Protein AF-A0A1S3QJV1-F1 (afdb_monomer_lite)

Secondary structure (DSSP, 8-state):
---TT-S--GGG-EE-SS-EEEEEEGGGS--TTS---EEEEEEEEE-TT--PPP---SSPPPHHHHHH-TT--EEE---EE--TT--SS-TTT-EEEEEETS--GGGT----SS--SSS-TT-TT-----PPPPTT-EEEEEEEEEEEEE-TTSPEEEEEEEEEPPPPSPEEPPPPP-HHHHHHHHHHHHHHHHHHHHHHHHHHHHHHHHHHHHS----------------------------PPPPGGGHHHHHTT--

Radius of gyration: 41.66 Å; chains: 1; bounding box: 85×78×115 Å

Sequence (259 aa):
PPPTTIRVNERAVRITPSTILFKFNCSWFSDVNGAIRFFTVIVAESNDNEVLQTEQLHPLPSFQDYRTNSSVRAYQTGYFPSGCAQEQGMGAGQVFEVNLGAGLDRLGGPCDSEEDHDNDHNSDLYHFCDGPLKPKTAYRISVRAFTQLFDDDHREFLQPLYRDTFLSPPIRTQAEPLGGVIEGISAGMFLIGMLIAVISLLVYRQRVRKVAVQESPVVRMSMWKQGPTSGMYVGVRSNRRVSSPVKAAHFESHLTKLQ

Foldseek 3Di:
DFPQPDFFELVQWDFAQWKIKTKDALNRDDCPVHGWFKKKKKKFFDDLPDPDDDDPDPPFAAVVCVVPPVVRGMHIFAMATRCLPPPDPCNRPDMDIDIAQPQDVRRQGEPDPDDDPDDDPPPPDHNHTRHTHHGQTWMWMKMKTWNAAADPVRHGDPDTDIDIHGTYNTHTHHHDPPVVVVVVVVVVVVVVVVVVVVVVVVVVVVVVVVVVVVPPDDDPPPPPDDDDDDDDDDDDDDDDPPPDDDDPVCVVVVVVVVD

pLDDT: mean 75.69, std 19.28, range [32.72, 97.06]

Structure (mmCIF, N/CA/C/O backbone):
data_AF-A0A1S3QJV1-F1
#
_entry.id   AF-A0A1S3QJV1-F1
#
loop_
_atom_site.group_PDB
_atom_site.id
_atom_site.type_symbol
_atom_site.label_atom_id
_atom_site.label_alt_id
_atom_site.label_comp_id
_atom_site.label_asym_id
_atom_site.label_entity_id
_atom_site.label_seq_id
_atom_site.pdbx_PDB_ins_code
_atom_site.Cartn_x
_atom_site.Cartn_y
_atom_site.Cartn_z
_atom_site.occupancy
_atom_site.B_iso_or_equiv
_atom_site.auth_seq_id
_atom_site.auth_comp_id
_atom_site.auth_asym_id
_atom_site.auth_atom_id
_atom_site.pdbx_PDB_model_num
ATOM 1 N N . PRO A 1 1 ? 8.470 5.582 -18.540 1.00 58.28 1 PRO A N 1
ATOM 2 C CA . PRO A 1 1 ? 7.754 6.392 -17.513 1.00 58.28 1 PRO A CA 1
ATOM 3 C C . PRO A 1 1 ? 6.247 6.095 -17.547 1.00 58.28 1 PRO A C 1
ATOM 5 O O . PRO A 1 1 ? 5.728 5.884 -18.645 1.00 58.28 1 PRO A O 1
ATOM 8 N N . PRO A 1 2 ? 5.547 6.048 -16.399 1.00 61.69 2 PRO A N 1
ATOM 9 C CA . PRO A 1 2 ? 4.095 5.900 -16.396 1.00 61.69 2 PRO A CA 1
ATOM 10 C C . PRO A 1 2 ? 3.430 7.151 -17.009 1.00 61.69 2 PRO A C 1
ATOM 12 O O . PRO A 1 2 ? 3.932 8.263 -16.810 1.00 61.69 2 PRO A O 1
ATOM 15 N N . PRO A 1 3 ? 2.325 7.012 -17.763 1.00 67.19 3 PRO A N 1
ATOM 16 C CA . PRO A 1 3 ? 1.496 8.143 -18.166 1.00 67.19 3 PRO A CA 1
ATOM 17 C C . PRO A 1 3 ? 1.068 8.980 -16.952 1.00 67.19 3 PRO A C 1
ATOM 19 O O . PRO A 1 3 ? 0.818 8.448 -15.870 1.00 67.19 3 PRO A O 1
ATOM 22 N N . THR A 1 4 ? 0.955 10.297 -17.134 1.00 59.81 4 THR A N 1
ATOM 23 C CA . THR A 1 4 ? 0.784 11.297 -16.055 1.00 59.81 4 THR A CA 1
ATOM 24 C C . THR A 1 4 ? -0.493 11.158 -15.220 1.00 59.81 4 THR A C 1
ATOM 26 O O . THR A 1 4 ? -0.657 11.835 -14.208 1.00 59.81 4 THR A O 1
ATOM 29 N N . THR A 1 5 ? -1.405 10.281 -15.625 1.00 63.16 5 THR A N 1
ATOM 30 C CA . THR A 1 5 ? -2.688 10.021 -14.967 1.00 63.16 5 THR A CA 1
ATOM 31 C C . THR A 1 5 ? -2.747 8.669 -14.259 1.00 63.16 5 THR A C 1
ATOM 33 O O . THR A 1 5 ? -3.741 8.390 -13.585 1.00 63.16 5 THR A O 1
ATOM 36 N N . ILE A 1 6 ? -1.713 7.829 -14.385 1.00 73.81 6 ILE A N 1
ATOM 37 C CA . ILE A 1 6 ? -1.719 6.484 -13.812 1.00 73.81 6 ILE A CA 1
ATOM 38 C C . ILE A 1 6 ? -1.383 6.541 -12.325 1.00 73.81 6 ILE A C 1
ATOM 40 O O . ILE A 1 6 ? -0.279 6.909 -11.918 1.00 73.81 6 ILE A O 1
ATOM 44 N N . ARG A 1 7 ? -2.380 6.168 -11.525 1.00 78.56 7 ARG A N 1
ATOM 45 C CA . ARG A 1 7 ? -2.341 6.071 -10.067 1.00 78.56 7 ARG A CA 1
ATOM 46 C C . ARG A 1 7 ? -3.373 5.054 -9.605 1.00 78.56 7 ARG A C 1
ATOM 48 O O . ARG A 1 7 ? -4.356 4.802 -10.308 1.00 78.56 7 ARG A O 1
ATOM 55 N N . VAL A 1 8 ? -3.206 4.543 -8.389 1.00 76.50 8 VAL A N 1
ATOM 56 C CA . VAL A 1 8 ? -4.248 3.739 -7.744 1.00 76.50 8 VAL A CA 1
ATOM 57 C C . VAL A 1 8 ? -5.513 4.590 -7.601 1.00 76.50 8 VAL A C 1
ATOM 59 O O . VAL A 1 8 ? -5.488 5.694 -7.053 1.00 76.50 8 VAL A O 1
ATOM 62 N N . ASN A 1 9 ? -6.618 4.103 -8.165 1.00 75.31 9 ASN A N 1
ATOM 63 C CA . ASN A 1 9 ? -7.898 4.800 -8.150 1.00 75.31 9 ASN A CA 1
ATOM 64 C C . ASN A 1 9 ? -8.705 4.368 -6.931 1.00 75.31 9 ASN A C 1
ATOM 66 O O . ASN A 1 9 ? -9.089 3.208 -6.849 1.00 75.31 9 ASN A O 1
ATOM 70 N N . GLU A 1 10 ? -9.033 5.312 -6.054 1.00 63.78 10 GLU A N 1
ATOM 71 C CA . GLU A 1 10 ? -9.830 5.105 -4.839 1.00 63.78 10 GLU A CA 1
ATOM 72 C C . GLU A 1 10 ? -11.141 4.330 -5.083 1.00 63.78 10 GLU A C 1
ATOM 74 O O . GLU A 1 10 ? -11.512 3.474 -4.288 1.00 63.78 10 GLU A O 1
ATOM 79 N N . ARG A 1 11 ? -11.818 4.544 -6.223 1.00 61.69 11 ARG A N 1
ATOM 80 C CA . ARG A 1 11 ? -13.087 3.851 -6.543 1.00 61.69 11 ARG A CA 1
ATOM 81 C C . ARG A 1 11 ? -12.926 2.366 -6.882 1.00 61.69 11 ARG A C 1
ATOM 83 O O . ARG A 1 11 ? -13.922 1.653 -6.950 1.00 61.69 11 ARG A O 1
ATOM 90 N N . ALA A 1 12 ? -11.702 1.913 -7.138 1.00 61.84 12 ALA A N 1
ATOM 91 C CA . ALA A 1 12 ? -11.380 0.529 -7.477 1.00 61.84 12 ALA A CA 1
ATOM 92 C C . ALA A 1 12 ? -10.809 -0.248 -6.277 1.00 61.84 12 ALA A C 1
ATOM 94 O O . ALA A 1 12 ? -10.224 -1.317 -6.462 1.00 61.84 12 ALA A O 1
ATOM 95 N N . VAL A 1 13 ? -10.960 0.295 -5.064 1.00 78.12 13 VAL A N 1
ATOM 96 C CA . VAL A 1 13 ? -10.334 -0.220 -3.849 1.00 78.12 13 VAL A CA 1
ATOM 97 C C . VAL A 1 13 ? -11.385 -0.793 -2.903 1.00 78.12 13 VAL A C 1
ATOM 99 O O . VAL A 1 13 ? -12.409 -0.159 -2.650 1.00 78.12 13 VAL A O 1
ATOM 102 N N . ARG A 1 14 ? -11.134 -1.983 -2.343 1.00 87.12 14 ARG A N 1
ATOM 103 C CA . ARG A 1 14 ? -11.876 -2.452 -1.160 1.00 87.12 14 ARG A CA 1
ATOM 104 C C . ARG A 1 14 ? -11.063 -2.117 0.078 1.00 87.12 14 ARG A C 1
ATOM 106 O O . ARG A 1 14 ? -9.888 -2.456 0.147 1.00 87.12 14 ARG A O 1
ATOM 113 N N . ILE A 1 15 ? -11.689 -1.443 1.030 1.00 91.44 15 ILE A N 1
ATOM 114 C CA . ILE A 1 15 ? -11.012 -0.891 2.201 1.00 91.44 15 ILE A CA 1
ATOM 115 C C . ILE A 1 15 ? -11.602 -1.534 3.449 1.00 91.44 15 ILE A C 1
ATOM 117 O O . ILE A 1 15 ? -12.824 -1.611 3.579 1.00 91.44 15 ILE A O 1
ATOM 121 N N . THR A 1 16 ? -10.737 -1.966 4.358 1.00 91.69 16 THR A N 1
ATOM 122 C CA . THR A 1 16 ? -11.095 -2.439 5.700 1.00 91.69 16 THR A CA 1
ATOM 123 C C . THR A 1 16 ? -10.439 -1.525 6.753 1.00 91.69 16 THR A C 1
ATOM 125 O O . THR A 1 16 ? -9.817 -0.518 6.390 1.00 91.69 16 THR A O 1
ATOM 128 N N . PRO A 1 17 ? -10.587 -1.787 8.065 1.00 93.88 17 PRO A N 1
ATOM 129 C CA . PRO A 1 17 ? -9.886 -1.009 9.087 1.00 93.88 17 PRO A CA 1
ATOM 130 C C . PRO A 1 17 ? -8.358 -1.120 9.014 1.00 93.88 17 PRO A C 1
ATOM 132 O O . PRO A 1 17 ? -7.675 -0.172 9.382 1.00 93.88 17 PRO A O 1
ATOM 135 N N . SER A 1 18 ? -7.827 -2.239 8.516 1.00 94.25 18 SER A N 1
ATOM 136 C CA . SER A 1 18 ? -6.386 -2.525 8.501 1.00 94.25 18 SER A CA 1
ATOM 137 C C . SER A 1 18 ? -5.822 -2.870 7.124 1.00 94.25 18 SER A C 1
ATOM 139 O O . SER A 1 18 ? -4.611 -3.028 6.997 1.00 94.25 18 SER A O 1
ATOM 141 N N . THR A 1 19 ? -6.658 -2.975 6.086 1.00 95.25 19 THR A N 1
ATOM 142 C CA . THR A 1 19 ? -6.216 -3.395 4.750 1.00 95.25 19 THR A CA 1
ATOM 143 C C . THR A 1 19 ? -6.774 -2.536 3.624 1.00 95.25 19 THR A C 1
ATOM 145 O O . THR A 1 19 ? -7.870 -1.967 3.709 1.00 95.25 19 THR A O 1
ATOM 148 N N . ILE A 1 20 ? -6.011 -2.470 2.533 1.00 95.19 20 ILE A N 1
ATOM 149 C CA . ILE A 1 20 ? -6.382 -1.790 1.293 1.00 95.19 20 ILE A CA 1
ATOM 150 C C . ILE A 1 20 ? -6.156 -2.755 0.125 1.00 95.19 20 ILE A C 1
ATOM 152 O O . ILE A 1 20 ? -5.023 -3.052 -0.250 1.00 95.19 20 ILE A O 1
ATOM 156 N N . LEU A 1 21 ? -7.245 -3.219 -0.484 1.00 95.12 21 LEU A N 1
ATOM 157 C CA . LEU A 1 21 ? -7.213 -4.069 -1.669 1.00 95.12 21 LEU A CA 1
ATOM 158 C C . LEU A 1 21 ? -7.283 -3.215 -2.931 1.00 95.12 21 LEU A C 1
ATOM 160 O O . LEU A 1 21 ? -8.302 -2.568 -3.168 1.00 95.12 21 LEU A O 1
ATOM 164 N N . PHE A 1 22 ? -6.266 -3.277 -3.782 1.00 93.81 22 PHE A N 1
ATOM 165 C CA . PHE A 1 22 ? -6.253 -2.594 -5.073 1.00 93.81 22 PHE A CA 1
ATOM 166 C C . PHE A 1 22 ? -5.716 -3.491 -6.188 1.00 93.81 22 PHE A C 1
ATOM 168 O O . PHE A 1 22 ? -5.137 -4.553 -5.951 1.00 93.81 22 PHE A O 1
ATOM 175 N N . LYS A 1 23 ? -5.948 -3.065 -7.433 1.00 92.00 23 LYS A N 1
ATOM 176 C CA . LYS A 1 23 ? -5.495 -3.772 -8.631 1.00 92.00 23 LYS A CA 1
ATOM 177 C C . LYS A 1 23 ? -4.711 -2.848 -9.545 1.00 92.00 23 LYS A C 1
ATOM 179 O O . LYS A 1 23 ? -5.094 -1.693 -9.727 1.00 92.00 23 LYS A O 1
ATOM 184 N N . PHE A 1 24 ? -3.656 -3.375 -10.147 1.00 91.06 24 PHE A N 1
ATOM 185 C CA . PHE A 1 24 ? -2.890 -2.698 -11.191 1.00 91.06 24 PHE A CA 1
ATOM 186 C C . PHE A 1 24 ? -2.412 -3.707 -12.239 1.00 91.06 24 PHE A C 1
ATOM 188 O O . PHE A 1 24 ? -2.597 -4.907 -12.064 1.00 91.06 24 PHE A O 1
ATOM 195 N N . ASN A 1 25 ? -1.843 -3.249 -13.350 1.00 88.88 25 ASN A N 1
ATOM 196 C CA . ASN A 1 25 ? -1.350 -4.128 -14.410 1.00 88.88 25 ASN A CA 1
ATOM 197 C C . ASN A 1 25 ? -0.018 -3.625 -14.987 1.00 88.88 25 ASN A C 1
ATOM 199 O O . ASN A 1 25 ? 0.424 -2.512 -14.700 1.00 88.88 25 ASN A O 1
ATOM 203 N N . CYS A 1 26 ? 0.609 -4.443 -15.835 1.00 86.94 26 CYS A N 1
ATOM 204 C CA . CYS A 1 26 ? 1.866 -4.090 -16.501 1.00 86.94 26 CYS A CA 1
ATOM 205 C C . CYS A 1 26 ? 1.745 -2.834 -17.381 1.00 86.94 26 CYS A C 1
ATOM 207 O O . CYS A 1 26 ? 2.698 -2.066 -17.477 1.00 86.94 26 CYS A O 1
ATOM 209 N N . SER A 1 27 ? 0.566 -2.566 -17.962 1.00 85.44 27 SER A N 1
ATOM 210 C CA . SER A 1 27 ? 0.349 -1.405 -18.840 1.00 85.44 27 SER A CA 1
ATOM 211 C C . SER A 1 27 ? 0.412 -0.056 -18.114 1.00 85.44 27 SER A C 1
ATOM 213 O O . SER A 1 27 ? 0.284 0.989 -18.749 1.00 85.44 27 SER A O 1
ATOM 215 N N . TRP A 1 28 ? 0.577 -0.049 -16.787 1.00 86.88 28 TRP A N 1
ATOM 216 C CA . TRP A 1 28 ? 0.817 1.172 -16.018 1.00 86.88 28 TRP A CA 1
ATOM 217 C C . TRP A 1 28 ? 2.173 1.810 -16.314 1.00 86.88 28 TRP A C 1
ATOM 219 O O . TRP A 1 28 ? 2.362 3.005 -16.093 1.00 86.88 28 TRP A O 1
ATOM 229 N N . PHE A 1 29 ? 3.102 1.032 -16.854 1.00 86.56 29 PHE A N 1
ATOM 230 C CA . PHE A 1 29 ? 4.458 1.452 -17.141 1.00 86.56 29 PHE A CA 1
ATOM 231 C C . PHE A 1 29 ? 4.773 1.173 -18.609 1.00 86.56 29 PHE A C 1
ATOM 233 O O . PHE A 1 29 ? 4.365 0.160 -19.167 1.00 86.56 29 PHE A O 1
ATOM 240 N N . SER A 1 30 ? 5.506 2.090 -19.236 1.00 80.81 30 SER A N 1
ATOM 241 C CA . SER A 1 30 ? 6.077 1.846 -20.560 1.00 80.81 30 SER A CA 1
ATOM 242 C C . SER A 1 30 ? 7.350 1.012 -20.452 1.00 80.81 30 SER A C 1
ATOM 244 O O . SER A 1 30 ? 8.181 1.251 -19.575 1.00 80.81 30 SER A O 1
ATOM 246 N N . ASP A 1 31 ? 7.514 0.096 -21.395 1.00 74.94 31 ASP A N 1
ATOM 247 C CA . ASP A 1 31 ? 8.654 -0.803 -21.598 1.00 74.94 31 ASP A CA 1
ATOM 248 C C . ASP A 1 31 ? 9.789 -0.174 -22.431 1.00 74.94 31 ASP A C 1
ATOM 250 O O . ASP A 1 31 ? 10.783 -0.824 -22.742 1.00 74.94 31 ASP A O 1
ATOM 254 N N . VAL A 1 32 ? 9.694 1.126 -22.742 1.00 80.06 32 VAL A N 1
ATOM 255 C CA . VAL A 1 32 ? 10.696 1.882 -23.524 1.00 80.06 32 VAL A CA 1
ATOM 256 C C . VAL A 1 32 ? 12.124 1.807 -22.970 1.00 80.06 32 VAL A C 1
ATOM 258 O O . VAL A 1 32 ? 13.074 1.966 -23.727 1.00 80.06 32 VAL A O 1
ATOM 261 N N . ASN A 1 33 ? 12.283 1.572 -21.664 1.00 81.25 33 ASN A N 1
ATOM 262 C CA . ASN A 1 33 ? 13.584 1.457 -20.991 1.00 81.25 33 ASN A CA 1
ATOM 263 C C . ASN A 1 33 ? 13.917 0.002 -20.612 1.00 81.25 33 ASN A C 1
ATOM 265 O O . ASN A 1 33 ? 14.693 -0.236 -19.685 1.00 81.25 33 ASN A O 1
ATOM 269 N N . GLY A 1 34 ? 13.302 -0.959 -21.302 1.00 83.69 34 GLY A N 1
ATOM 270 C CA . GLY A 1 34 ? 13.402 -2.383 -21.018 1.00 83.69 34 GLY A CA 1
ATOM 271 C C . GLY A 1 34 ? 12.173 -2.931 -20.298 1.00 83.69 34 GLY A C 1
ATOM 272 O O . GLY A 1 34 ? 11.326 -2.193 -19.786 1.00 83.69 34 GLY A O 1
ATOM 273 N N . ALA A 1 35 ? 12.091 -4.260 -20.260 1.00 86.69 35 ALA A N 1
ATOM 274 C CA . ALA A 1 35 ? 11.009 -4.952 -19.587 1.00 86.69 35 ALA A CA 1
ATOM 275 C C . ALA A 1 35 ? 11.102 -4.769 -18.067 1.00 86.69 35 ALA A C 1
ATOM 277 O O . ALA A 1 35 ? 12.178 -4.827 -17.467 1.00 86.69 35 ALA A O 1
ATOM 278 N N . ILE A 1 36 ? 9.948 -4.574 -17.438 1.00 89.38 36 ILE A N 1
ATOM 279 C CA . ILE A 1 36 ? 9.848 -4.535 -15.982 1.00 89.38 36 ILE A CA 1
ATOM 280 C C . ILE A 1 36 ? 10.179 -5.932 -15.464 1.00 89.38 36 ILE A C 1
ATOM 282 O O . ILE A 1 36 ? 9.690 -6.925 -16.002 1.00 89.38 36 ILE A O 1
ATOM 286 N N . ARG A 1 37 ? 11.016 -6.005 -14.429 1.00 89.88 37 ARG A N 1
ATOM 287 C CA . ARG A 1 37 ? 11.400 -7.255 -13.767 1.00 89.88 37 ARG A CA 1
ATOM 288 C C . ARG A 1 37 ? 10.733 -7.384 -12.408 1.00 89.88 37 ARG A C 1
ATOM 290 O O . ARG A 1 37 ? 10.140 -8.428 -12.157 1.00 89.88 37 ARG A O 1
ATOM 297 N N . PHE A 1 38 ? 10.714 -6.319 -11.608 1.00 91.75 38 PHE A N 1
ATOM 298 C CA . PHE A 1 38 ? 10.162 -6.337 -10.250 1.00 91.75 38 PHE A CA 1
ATOM 299 C C . PHE A 1 38 ? 9.227 -5.161 -9.979 1.00 91.75 38 PHE A C 1
ATOM 301 O O . PHE A 1 38 ? 9.339 -4.102 -10.600 1.00 91.75 38 PHE A O 1
ATOM 308 N N . PHE A 1 39 ? 8.342 -5.345 -9.007 1.00 94.12 39 PHE A N 1
ATOM 309 C CA . PHE A 1 39 ? 7.535 -4.292 -8.408 1.00 94.12 39 PHE A CA 1
ATOM 310 C C . PHE A 1 39 ? 7.753 -4.241 -6.893 1.00 94.12 39 PHE A C 1
ATOM 312 O O . PHE A 1 39 ? 8.092 -5.244 -6.274 1.00 94.12 39 PHE A O 1
ATOM 319 N N . THR A 1 40 ? 7.504 -3.077 -6.300 1.00 94.69 40 THR A N 1
ATOM 320 C CA . THR A 1 40 ? 7.233 -2.902 -4.866 1.00 94.69 40 THR A CA 1
ATOM 321 C C . THR A 1 40 ? 6.094 -1.900 -4.693 1.00 94.69 40 THR A C 1
ATOM 323 O O . THR A 1 40 ? 5.824 -1.075 -5.576 1.00 94.69 40 THR A O 1
ATOM 326 N N . VAL A 1 41 ? 5.404 -1.977 -3.561 1.00 95.44 41 VAL A N 1
ATOM 327 C CA . VAL A 1 41 ? 4.371 -1.019 -3.168 1.00 95.44 41 VAL A CA 1
ATOM 328 C C . VAL A 1 41 ? 4.955 -0.040 -2.161 1.00 95.44 41 VAL A C 1
ATOM 330 O O . VAL A 1 41 ? 5.482 -0.446 -1.126 1.00 95.44 41 VAL A O 1
ATOM 333 N N . ILE A 1 42 ? 4.822 1.247 -2.471 1.00 95.06 42 ILE A N 1
ATOM 334 C CA . ILE A 1 42 ? 5.146 2.369 -1.595 1.00 95.06 42 ILE A CA 1
ATOM 335 C C . ILE A 1 42 ? 3.863 2.828 -0.919 1.00 95.06 42 ILE A C 1
ATOM 337 O O . ILE A 1 42 ? 2.854 3.096 -1.582 1.00 95.06 42 ILE A O 1
ATOM 341 N N . VAL A 1 43 ? 3.926 2.975 0.396 1.00 95.00 43 VAL A N 1
ATOM 342 C CA . VAL A 1 43 ? 2.807 3.400 1.228 1.00 95.00 43 VAL A CA 1
ATOM 343 C C . VAL A 1 43 ? 3.225 4.643 1.985 1.00 95.00 43 VAL A C 1
ATOM 345 O O . VAL A 1 43 ? 4.248 4.640 2.661 1.00 95.00 43 VAL A O 1
ATOM 348 N N . ALA A 1 44 ? 2.430 5.702 1.886 1.00 93.69 44 ALA A N 1
ATOM 349 C CA . ALA A 1 44 ? 2.667 6.936 2.612 1.00 93.69 44 ALA A CA 1
ATOM 350 C C . ALA A 1 44 ? 1.446 7.320 3.450 1.00 93.69 44 ALA A C 1
ATOM 352 O O . ALA A 1 44 ? 0.365 7.570 2.919 1.00 93.69 44 ALA A O 1
ATOM 353 N N . GLU A 1 45 ? 1.614 7.380 4.767 1.00 92.62 45 GLU A N 1
ATOM 354 C CA . GLU A 1 45 ? 0.657 7.999 5.674 1.00 92.62 45 GLU A CA 1
ATOM 355 C C . GLU A 1 45 ? 0.559 9.490 5.354 1.00 92.62 45 GLU A C 1
ATOM 357 O O . GLU A 1 45 ? 1.562 10.182 5.162 1.00 92.62 45 GLU A O 1
ATOM 362 N N . SER A 1 46 ? -0.663 10.003 5.289 1.00 86.88 46 SER A N 1
ATOM 363 C CA . SER A 1 46 ? -0.869 11.391 4.940 1.00 86.88 46 SER A CA 1
ATOM 364 C C . SER A 1 46 ? -1.991 12.027 5.734 1.00 86.88 46 SER A C 1
ATOM 366 O O . SER A 1 46 ? -2.980 11.397 6.089 1.00 86.88 46 SER A O 1
ATOM 368 N N . ASN A 1 47 ? -1.843 13.322 5.975 1.00 80.38 47 ASN A N 1
ATOM 369 C CA . ASN A 1 47 ? -2.945 14.168 6.387 1.00 80.38 47 ASN A CA 1
ATOM 370 C C . ASN A 1 47 ? -3.642 14.577 5.081 1.00 80.38 47 ASN A C 1
ATOM 372 O O . ASN A 1 47 ? -2.956 15.067 4.191 1.00 80.38 47 ASN A O 1
ATOM 376 N N . ASP A 1 48 ? -4.952 14.359 4.913 1.00 68.38 48 ASP A N 1
ATOM 377 C CA . ASP A 1 48 ? -5.681 14.505 3.626 1.00 68.38 48 ASP A CA 1
ATOM 378 C C . ASP A 1 48 ? -5.279 15.718 2.760 1.00 68.38 48 ASP A C 1
ATOM 380 O O . ASP A 1 48 ? -5.279 15.637 1.529 1.00 68.38 48 ASP A O 1
ATOM 384 N N . ASN A 1 49 ? -4.888 16.814 3.411 1.00 65.31 49 ASN A N 1
ATOM 385 C CA . ASN A 1 49 ? -4.567 18.112 2.828 1.00 65.31 49 ASN A CA 1
ATOM 386 C C . ASN A 1 49 ? -3.124 18.256 2.299 1.00 65.31 49 ASN A C 1
ATOM 388 O O . ASN A 1 49 ? -2.844 19.210 1.577 1.00 65.31 49 ASN A O 1
ATOM 392 N N . GLU A 1 50 ? -2.201 17.356 2.646 1.00 68.75 50 GLU A N 1
ATOM 393 C CA . GLU A 1 50 ? -0.798 17.439 2.222 1.00 68.75 50 GLU A CA 1
ATOM 394 C C . GLU A 1 50 ? -0.599 16.799 0.840 1.00 68.75 50 GLU A C 1
ATOM 396 O O . GLU A 1 50 ? -0.899 15.622 0.621 1.00 68.75 50 GLU A O 1
ATOM 401 N N . VAL A 1 51 ? -0.061 17.572 -0.107 1.00 61.78 51 VAL A N 1
ATOM 402 C CA . VAL A 1 51 ? 0.431 17.040 -1.384 1.00 61.78 51 VAL A CA 1
ATOM 403 C C . VAL A 1 51 ? 1.801 16.421 -1.126 1.00 61.78 51 VAL A C 1
ATOM 405 O O . VAL A 1 51 ? 2.823 17.098 -1.210 1.00 61.78 51 VAL A O 1
ATOM 408 N N . LEU A 1 52 ? 1.822 15.135 -0.776 1.00 68.56 52 LEU A N 1
ATOM 409 C CA . LEU A 1 52 ? 3.072 14.384 -0.711 1.00 68.56 52 LEU A CA 1
ATOM 410 C C . LEU A 1 52 ? 3.597 14.166 -2.136 1.00 68.56 52 LEU A C 1
ATOM 412 O O . LEU A 1 52 ? 2.850 13.728 -3.013 1.00 68.56 52 LEU A O 1
ATOM 416 N N . GLN A 1 53 ? 4.874 14.464 -2.366 1.00 65.94 53 GLN A N 1
ATOM 417 C CA . GLN A 1 53 ? 5.583 14.004 -3.558 1.00 65.94 53 GLN A CA 1
ATOM 418 C C . GLN A 1 53 ? 6.242 12.662 -3.259 1.00 65.94 53 GLN A C 1
ATOM 420 O O . GLN A 1 53 ? 6.627 12.392 -2.123 1.00 65.94 53 GLN A O 1
ATOM 425 N N . THR A 1 54 ? 6.364 11.816 -4.278 1.00 66.19 54 THR A N 1
ATOM 426 C CA . THR A 1 54 ? 7.085 10.553 -4.144 1.00 66.19 54 THR A CA 1
ATOM 427 C C . THR A 1 54 ? 8.570 10.846 -3.984 1.00 66.19 54 THR A C 1
ATOM 429 O O . THR A 1 54 ? 9.189 11.437 -4.871 1.00 66.19 54 THR A O 1
ATOM 432 N N . GLU A 1 55 ? 9.136 10.445 -2.853 1.00 71.69 55 GLU A N 1
ATOM 433 C CA . GLU A 1 55 ? 10.567 10.557 -2.612 1.00 71.69 55 GLU A CA 1
ATOM 434 C C . GLU A 1 55 ? 11.290 9.595 -3.568 1.00 71.69 55 GLU A C 1
ATOM 436 O O . GLU A 1 55 ? 11.105 8.377 -3.499 1.00 71.69 55 GLU A O 1
ATOM 441 N N . GLN A 1 56 ? 12.080 10.133 -4.508 1.00 73.75 56 GLN A N 1
ATOM 442 C CA . GLN A 1 56 ? 12.918 9.329 -5.415 1.00 73.75 56 GLN A CA 1
ATOM 443 C C . GLN A 1 56 ? 14.178 8.850 -4.690 1.00 73.75 56 GLN A C 1
ATOM 445 O O . GLN A 1 56 ? 15.305 9.091 -5.118 1.00 73.75 56 GLN A O 1
ATOM 450 N N . LEU A 1 57 ? 13.952 8.204 -3.552 1.00 85.06 57 LEU A N 1
ATOM 451 C CA . LEU A 1 57 ? 14.945 7.515 -2.760 1.00 85.06 57 LEU A CA 1
ATOM 452 C C . LEU A 1 57 ? 14.635 6.021 -2.819 1.00 85.06 57 LEU A C 1
ATOM 454 O O . LEU A 1 57 ? 13.477 5.595 -2.732 1.00 85.06 57 LEU A O 1
ATOM 458 N N . HIS A 1 58 ? 15.684 5.231 -2.992 1.00 85.88 58 HIS A N 1
ATOM 459 C CA . HIS A 1 58 ? 15.630 3.785 -2.906 1.00 85.88 58 HIS A CA 1
ATOM 460 C C . HIS A 1 58 ? 16.887 3.298 -2.177 1.00 85.88 58 HIS A C 1
ATOM 462 O O . HIS A 1 58 ? 17.976 3.766 -2.523 1.00 85.88 58 HIS A O 1
ATOM 468 N N . PRO A 1 59 ? 16.752 2.384 -1.207 1.00 88.56 59 PRO A N 1
ATOM 469 C CA . PRO A 1 59 ? 15.497 1.863 -0.639 1.00 88.56 59 PRO A CA 1
ATOM 470 C C . PRO A 1 59 ? 14.689 2.942 0.111 1.00 88.56 59 PRO A C 1
ATOM 472 O O . PRO A 1 59 ? 15.218 3.984 0.493 1.00 88.56 59 PRO A O 1
ATOM 475 N N . LEU A 1 60 ? 13.399 2.686 0.327 1.00 91.50 60 LEU A N 1
ATOM 476 C CA . LEU A 1 60 ? 12.609 3.397 1.341 1.00 91.50 60 LEU A CA 1
ATOM 477 C C . LEU A 1 60 ? 12.614 2.606 2.662 1.00 91.50 60 LEU A C 1
ATOM 479 O O . LEU A 1 60 ? 12.920 1.411 2.637 1.00 91.50 60 LEU A O 1
ATOM 483 N N . PRO A 1 61 ? 12.254 3.238 3.797 1.00 92.88 61 PRO A N 1
ATOM 484 C CA . PRO A 1 61 ? 12.112 2.546 5.078 1.00 92.88 61 PRO A CA 1
ATOM 485 C C . PRO A 1 61 ? 11.172 1.335 5.007 1.00 92.88 61 PRO A C 1
ATOM 487 O O . PRO A 1 61 ? 10.289 1.270 4.147 1.00 92.88 61 PRO A O 1
ATOM 490 N N . SER A 1 62 ? 11.342 0.390 5.928 1.00 92.81 62 SER A N 1
ATOM 491 C CA . SER A 1 62 ? 10.477 -0.785 6.073 1.00 92.81 62 SER A CA 1
ATOM 492 C C . SER A 1 62 ? 9.186 -0.467 6.844 1.00 92.81 62 SER A C 1
ATOM 494 O O . SER A 1 62 ? 9.058 0.578 7.491 1.00 92.81 62 SER A O 1
ATOM 496 N N . PHE A 1 63 ? 8.219 -1.394 6.832 1.00 93.19 63 PHE A N 1
ATOM 497 C CA . PHE A 1 63 ? 7.046 -1.297 7.710 1.00 93.19 63 PHE A CA 1
ATOM 498 C C . PHE A 1 63 ? 7.446 -1.251 9.195 1.00 93.19 63 PHE A C 1
ATOM 500 O O . PHE A 1 63 ? 6.826 -0.534 9.982 1.00 93.19 63 PHE A O 1
ATOM 507 N N . GLN A 1 64 ? 8.500 -1.973 9.583 1.00 90.81 64 GLN A N 1
ATOM 508 C CA . GLN A 1 64 ? 8.984 -1.983 10.961 1.00 90.81 64 GLN A CA 1
ATOM 509 C C . GLN A 1 64 ? 9.538 -0.613 11.377 1.00 90.81 64 GLN A C 1
ATOM 511 O O . GLN A 1 64 ? 9.258 -0.149 12.486 1.00 90.81 64 GLN A O 1
ATOM 516 N N . ASP A 1 65 ? 10.233 0.084 10.476 1.00 91.94 65 ASP A N 1
ATOM 517 C CA . ASP A 1 65 ? 10.681 1.463 10.704 1.00 91.94 65 ASP A CA 1
ATOM 518 C C . ASP A 1 65 ? 9.486 2.411 10.857 1.00 91.94 65 ASP A C 1
ATOM 520 O O . ASP A 1 65 ? 9.437 3.204 11.793 1.00 91.94 65 ASP A O 1
ATOM 524 N N . TYR A 1 66 ? 8.473 2.283 9.993 1.00 92.88 66 TYR A N 1
ATOM 525 C CA . TYR A 1 66 ? 7.219 3.040 10.092 1.00 92.88 66 TYR A CA 1
ATOM 526 C C . TYR A 1 66 ? 6.464 2.788 11.409 1.00 92.88 66 TYR A C 1
ATOM 528 O O . TYR A 1 66 ? 5.877 3.703 11.991 1.00 92.88 66 TYR A O 1
ATOM 536 N N . ARG A 1 67 ? 6.470 1.544 11.896 1.00 91.19 67 ARG A N 1
ATOM 537 C CA . ARG A 1 67 ? 5.794 1.148 13.137 1.00 91.19 67 ARG A CA 1
ATOM 538 C C . ARG A 1 67 ? 6.518 1.672 14.376 1.00 91.19 67 ARG A C 1
ATOM 540 O O . ARG A 1 67 ? 5.859 2.056 15.342 1.00 91.19 67 ARG A O 1
ATOM 547 N N . THR A 1 68 ? 7.847 1.653 14.369 1.00 90.81 68 THR A N 1
ATOM 548 C CA . THR A 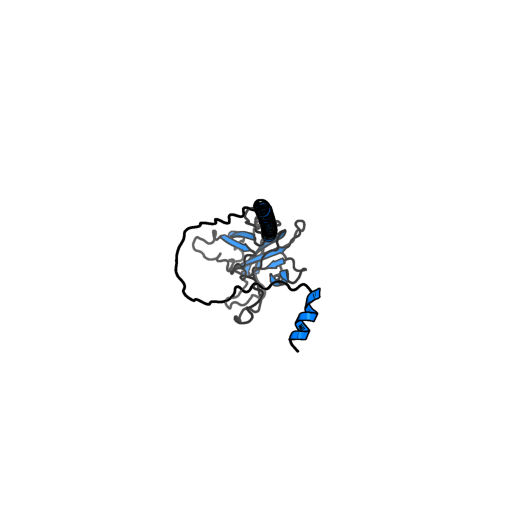1 68 ? 8.676 1.990 15.538 1.00 90.81 68 THR A CA 1
ATOM 549 C C . THR A 1 68 ? 9.037 3.471 15.610 1.00 90.81 68 THR A C 1
ATOM 551 O O . THR A 1 68 ? 9.184 4.008 16.709 1.00 90.81 68 THR A O 1
ATOM 554 N N . ASN A 1 69 ? 9.134 4.154 14.468 1.00 92.31 69 ASN A N 1
ATOM 555 C CA . ASN A 1 69 ? 9.555 5.543 14.381 1.00 92.31 69 ASN A CA 1
ATOM 556 C C . ASN A 1 69 ? 8.445 6.442 13.819 1.00 92.31 69 ASN A C 1
ATOM 558 O O . ASN A 1 69 ? 8.111 6.402 12.638 1.00 92.31 69 ASN A O 1
ATOM 562 N N . SER A 1 70 ? 7.916 7.331 14.660 1.00 88.44 70 SER A N 1
ATOM 563 C CA . SER A 1 70 ? 6.816 8.232 14.295 1.00 88.44 70 SER A CA 1
ATOM 564 C C . SER A 1 70 ? 7.183 9.320 13.278 1.00 88.44 70 SER A C 1
ATOM 566 O O . SER A 1 70 ? 6.277 9.953 12.732 1.00 88.44 70 SER A O 1
ATOM 568 N N . SER A 1 71 ? 8.475 9.560 13.012 1.00 90.31 71 SER A N 1
ATOM 569 C CA . SER A 1 71 ? 8.903 10.489 11.956 1.00 90.31 71 SER A CA 1
ATOM 570 C C . SER A 1 71 ? 8.809 9.878 10.558 1.00 90.31 71 SER A C 1
ATOM 572 O O . SER A 1 71 ? 8.701 10.611 9.573 1.00 90.31 71 SER A O 1
ATOM 574 N N . VAL A 1 72 ? 8.808 8.546 10.461 1.00 91.06 72 VAL A N 1
ATOM 575 C CA . VAL A 1 72 ? 8.672 7.827 9.199 1.00 91.06 72 VAL A CA 1
ATOM 576 C C . VAL A 1 72 ? 7.205 7.857 8.796 1.00 91.06 72 VAL A C 1
ATOM 578 O O . VAL A 1 72 ? 6.340 7.297 9.465 1.00 91.06 72 VAL A O 1
ATOM 581 N N . ARG A 1 73 ? 6.911 8.536 7.686 1.00 91.00 73 ARG A N 1
ATOM 582 C CA . ARG A 1 73 ? 5.552 8.620 7.128 1.00 91.00 73 ARG A CA 1
ATOM 583 C C . ARG A 1 73 ? 5.390 7.829 5.839 1.00 91.00 73 ARG A C 1
ATOM 585 O O . ARG A 1 73 ? 4.259 7.607 5.431 1.00 91.00 73 ARG A O 1
ATOM 592 N N . ALA A 1 74 ? 6.480 7.394 5.213 1.00 92.88 74 ALA A N 1
ATOM 593 C CA . ALA A 1 74 ? 6.454 6.570 4.015 1.00 92.88 74 ALA A CA 1
ATOM 594 C C . ALA A 1 74 ? 7.381 5.364 4.166 1.00 92.88 74 ALA A C 1
ATOM 596 O O . ALA A 1 74 ? 8.477 5.487 4.706 1.00 92.88 74 ALA A O 1
ATOM 597 N N . TYR A 1 75 ? 6.926 4.217 3.678 1.00 93.94 75 TYR A N 1
ATOM 598 C CA . TYR A 1 75 ? 7.669 2.965 3.680 1.00 93.94 75 TYR A CA 1
ATOM 599 C C . TYR A 1 75 ? 7.438 2.208 2.370 1.00 93.94 75 TYR A C 1
ATOM 601 O O . TYR A 1 75 ? 6.516 2.521 1.607 1.00 93.94 75 TYR A O 1
ATOM 609 N N . GLN A 1 76 ? 8.279 1.214 2.101 1.00 94.06 76 GLN A N 1
ATOM 610 C CA . GLN A 1 76 ? 8.079 0.262 1.014 1.00 94.06 76 GLN A CA 1
ATOM 611 C C . GLN A 1 76 ? 7.897 -1.160 1.542 1.00 94.06 76 GLN A C 1
ATOM 613 O O . GLN A 1 76 ? 8.328 -1.512 2.639 1.00 94.06 76 GLN A O 1
ATOM 618 N N . THR A 1 77 ? 7.227 -1.960 0.726 1.00 94.25 77 THR A N 1
ATOM 619 C CA . THR A 1 77 ? 7.015 -3.396 0.932 1.00 94.25 77 THR A CA 1
ATOM 620 C C . THR A 1 77 ? 8.103 -4.206 0.226 1.00 94.25 77 THR A C 1
ATOM 622 O O . THR A 1 77 ? 8.954 -3.650 -0.477 1.00 94.25 77 THR A O 1
ATOM 625 N N . GLY A 1 78 ? 8.065 -5.528 0.382 1.00 92.12 78 GLY A N 1
ATOM 626 C CA . GLY A 1 78 ? 8.958 -6.440 -0.324 1.00 92.12 78 GLY A CA 1
ATOM 627 C C . GLY A 1 78 ? 8.860 -6.330 -1.850 1.00 92.12 78 GLY A C 1
ATOM 628 O O . GLY A 1 78 ? 7.876 -5.841 -2.418 1.00 92.12 78 GLY A O 1
ATOM 629 N N . TYR A 1 79 ? 9.914 -6.786 -2.520 1.00 92.19 79 TYR A N 1
ATOM 630 C CA . TYR A 1 79 ? 9.972 -6.842 -3.976 1.00 92.19 79 TYR A CA 1
ATOM 631 C C . TYR A 1 79 ? 9.326 -8.130 -4.482 1.00 92.19 79 TYR A C 1
ATOM 633 O O . TYR A 1 79 ? 9.607 -9.210 -3.970 1.00 92.19 79 TYR A O 1
ATOM 641 N N . PHE A 1 80 ? 8.526 -8.039 -5.542 1.00 91.62 80 PHE A N 1
ATOM 642 C CA . PHE A 1 80 ? 7.958 -9.216 -6.198 1.00 91.62 80 PHE A CA 1
ATOM 643 C C . PHE A 1 80 ? 8.176 -9.199 -7.708 1.00 91.62 80 PHE A C 1
ATOM 645 O O . PHE A 1 80 ? 8.194 -8.126 -8.323 1.00 91.62 80 PHE A O 1
ATOM 652 N N . PRO A 1 81 ? 8.339 -10.379 -8.333 1.00 90.62 81 PRO A N 1
ATOM 653 C CA . PRO A 1 81 ? 8.531 -10.480 -9.768 1.00 90.62 81 PRO A CA 1
ATOM 654 C C . PRO A 1 81 ? 7.287 -9.999 -10.516 1.00 90.62 81 PRO A C 1
ATOM 656 O O . PRO A 1 81 ? 6.148 -10.298 -10.156 1.00 90.62 81 PRO A O 1
ATOM 659 N N . SER A 1 82 ? 7.521 -9.254 -11.590 1.00 89.12 82 SER A N 1
ATOM 660 C CA . SER A 1 82 ? 6.463 -8.656 -12.399 1.00 89.12 82 SER A CA 1
ATOM 661 C C . SER A 1 82 ? 5.866 -9.629 -13.418 1.00 89.12 82 SER A C 1
ATOM 663 O O . SER A 1 82 ? 4.683 -9.550 -13.698 1.00 89.12 82 SER A O 1
ATOM 665 N N . GLY A 1 83 ? 6.647 -10.536 -14.013 1.00 85.56 83 GLY A N 1
ATOM 666 C CA . GLY A 1 83 ? 6.165 -11.408 -15.097 1.00 85.56 83 GLY A CA 1
ATOM 667 C C . GLY A 1 83 ? 5.767 -10.681 -16.395 1.00 85.56 83 GLY A C 1
ATOM 668 O O . GLY A 1 83 ? 5.356 -11.330 -17.352 1.00 85.56 83 GLY A O 1
ATOM 669 N N . CYS A 1 84 ? 5.942 -9.355 -16.482 1.00 82.94 84 CYS A N 1
ATOM 670 C CA . CYS A 1 84 ? 5.473 -8.548 -17.614 1.00 82.94 84 CYS A CA 1
ATOM 671 C C . CYS A 1 84 ? 6.170 -8.877 -18.950 1.00 82.94 84 CYS A C 1
ATOM 673 O O . CYS A 1 84 ? 5.637 -8.559 -20.008 1.00 82.94 84 CYS A O 1
ATOM 675 N N . ALA A 1 85 ? 7.348 -9.509 -18.911 1.00 69.94 85 ALA A N 1
ATOM 676 C CA . ALA A 1 85 ? 8.149 -9.861 -20.085 1.00 69.94 85 ALA A CA 1
ATOM 677 C C . ALA A 1 85 ? 7.750 -11.190 -20.757 1.00 69.94 85 ALA A C 1
ATOM 679 O O . ALA A 1 85 ? 8.329 -11.544 -21.782 1.00 69.94 85 ALA A O 1
ATOM 680 N N . GLN A 1 86 ? 6.825 -11.972 -20.185 1.00 63.75 86 GLN A N 1
ATOM 681 C CA . GLN A 1 86 ? 6.533 -13.312 -20.697 1.00 63.75 86 GLN A CA 1
ATOM 682 C C . GLN A 1 86 ? 5.647 -13.230 -21.956 1.00 63.75 86 GLN A C 1
ATOM 684 O O . GLN A 1 86 ? 4.416 -13.197 -21.894 1.00 63.75 86 GLN A O 1
ATOM 689 N N . GLU A 1 87 ? 6.308 -13.156 -23.116 1.00 53.94 87 GLU A N 1
ATOM 690 C CA . GLU A 1 87 ? 5.748 -13.101 -24.473 1.00 53.94 87 GLU A CA 1
ATOM 691 C C . GLU A 1 87 ? 5.001 -14.389 -24.862 1.00 53.94 87 GLU A C 1
ATOM 693 O O . GLU A 1 87 ? 5.445 -15.132 -25.726 1.00 53.94 87 GLU A O 1
ATOM 698 N N . GLN A 1 88 ? 3.846 -14.676 -24.258 1.00 47.59 88 GLN A N 1
ATOM 699 C CA . GLN A 1 88 ? 2.852 -15.598 -24.831 1.00 47.59 88 GLN A CA 1
ATOM 700 C C . GLN A 1 88 ? 1.438 -15.109 -24.486 1.00 47.59 88 GLN A C 1
ATOM 702 O O . GLN A 1 88 ? 0.838 -15.516 -23.498 1.00 47.59 88 GLN A O 1
ATOM 707 N N . GLY A 1 89 ? 0.915 -14.164 -25.277 1.00 47.16 89 GLY A N 1
ATOM 708 C CA . GLY A 1 89 ? -0.514 -13.804 -25.335 1.00 47.16 89 GLY A CA 1
ATOM 709 C C . GLY A 1 89 ? -1.160 -13.154 -24.099 1.00 47.16 89 GLY A C 1
ATOM 710 O O . GLY A 1 89 ? -2.304 -12.718 -24.196 1.00 47.16 89 GLY A O 1
ATOM 711 N N . MET A 1 90 ? -0.464 -13.061 -22.961 1.00 50.59 90 MET A N 1
ATOM 712 C CA . MET A 1 90 ? -1.061 -12.700 -21.664 1.00 50.59 90 MET A CA 1
ATOM 713 C C . MET A 1 90 ? -0.404 -11.486 -20.969 1.00 50.59 90 MET A C 1
ATOM 715 O O . MET A 1 90 ? -0.972 -10.943 -20.022 1.00 50.59 90 MET A O 1
ATOM 719 N N . GLY A 1 91 ? 0.739 -10.991 -21.469 1.00 48.91 91 GLY A N 1
ATOM 720 C CA . GLY A 1 91 ? 1.541 -9.930 -20.828 1.00 48.91 91 GLY A CA 1
ATOM 721 C C . GLY A 1 91 ? 0.880 -8.543 -20.738 1.00 48.91 91 GLY A C 1
ATOM 722 O O . GLY A 1 91 ? 1.147 -7.788 -19.807 1.00 48.91 91 GLY A O 1
ATOM 723 N N . ALA A 1 92 ? -0.056 -8.212 -21.633 1.00 51.62 92 ALA A N 1
ATOM 724 C CA . ALA A 1 92 ? -0.809 -6.951 -21.565 1.00 51.62 92 ALA A CA 1
ATOM 725 C C . ALA A 1 92 ? -2.044 -7.017 -20.636 1.00 51.62 92 ALA A C 1
ATOM 727 O O . ALA A 1 92 ? -2.640 -5.986 -20.324 1.00 51.62 92 ALA A O 1
ATOM 728 N N . GLY A 1 93 ? -2.437 -8.221 -20.198 1.00 58.56 93 GLY A N 1
ATOM 729 C CA . GLY A 1 93 ? -3.648 -8.477 -19.411 1.00 58.56 93 GLY A CA 1
ATOM 730 C C . GLY A 1 93 ? -3.398 -8.950 -17.979 1.00 58.56 93 GLY A C 1
ATOM 731 O O . GLY A 1 93 ? -4.363 -9.166 -17.248 1.00 58.56 93 GLY A O 1
ATOM 732 N N . GLN A 1 94 ? -2.139 -9.123 -17.561 1.00 74.19 94 GLN A N 1
ATOM 733 C CA . GLN A 1 94 ? -1.823 -9.571 -16.207 1.00 74.19 94 GLN A CA 1
ATOM 734 C C . GLN A 1 94 ? -2.189 -8.482 -15.191 1.00 74.19 94 GLN A C 1
ATOM 736 O O . GLN A 1 94 ? -1.573 -7.415 -15.134 1.00 74.19 94 GLN A O 1
ATOM 741 N N . VAL A 1 95 ? -3.230 -8.758 -14.406 1.00 84.50 95 VAL A N 1
ATOM 742 C CA . VAL A 1 95 ? -3.706 -7.891 -13.328 1.00 84.50 95 VAL A CA 1
ATOM 743 C C . VAL A 1 95 ? -3.157 -8.407 -12.004 1.00 84.50 95 VAL A C 1
ATOM 745 O O . VAL A 1 95 ? -3.436 -9.534 -11.600 1.00 84.50 95 VAL A O 1
ATOM 748 N N . PHE A 1 96 ? -2.408 -7.561 -11.310 1.00 89.81 96 PHE A N 1
ATOM 749 C CA . PHE A 1 96 ? -1.927 -7.806 -9.959 1.00 89.81 96 PHE A CA 1
ATOM 750 C C . PHE A 1 96 ? -2.986 -7.339 -8.975 1.00 89.81 96 PHE A C 1
ATOM 752 O O . PHE A 1 96 ? -3.330 -6.159 -8.930 1.00 89.81 96 PHE A O 1
ATOM 759 N N . GLU A 1 97 ? -3.500 -8.273 -8.187 1.00 92.38 97 GLU A N 1
ATOM 760 C CA . GLU A 1 97 ? -4.339 -7.983 -7.032 1.00 92.38 97 GLU A CA 1
ATOM 761 C C . GLU A 1 97 ? -3.464 -7.931 -5.781 1.00 92.38 97 GLU A C 1
ATOM 763 O O . GLU A 1 97 ? -2.743 -8.888 -5.486 1.00 92.38 97 GLU A O 1
ATOM 768 N N . VAL A 1 98 ? -3.505 -6.797 -5.084 1.00 94.06 98 VAL A N 1
ATOM 769 C CA . VAL A 1 98 ? -2.691 -6.513 -3.902 1.00 94.06 98 VAL A CA 1
ATOM 770 C C . VAL A 1 98 ? -3.613 -6.193 -2.740 1.00 94.06 98 VAL A C 1
ATOM 772 O O . VAL A 1 98 ? -4.354 -5.215 -2.804 1.00 94.06 98 VAL A O 1
ATOM 775 N N . ASN A 1 99 ? -3.558 -7.008 -1.688 1.00 95.19 99 ASN A N 1
ATOM 776 C CA . ASN A 1 99 ? -4.245 -6.761 -0.423 1.00 95.19 99 ASN A CA 1
ATOM 777 C C . ASN A 1 99 ? -3.223 -6.253 0.595 1.00 95.19 99 ASN A C 1
ATOM 779 O O . ASN A 1 99 ? -2.637 -7.042 1.326 1.00 95.19 99 ASN A O 1
ATOM 783 N N . LEU A 1 100 ? -2.964 -4.947 0.561 1.00 95.81 100 LEU A N 1
ATOM 784 C CA . LEU A 1 100 ? -1.972 -4.298 1.412 1.00 95.81 100 LEU A CA 1
ATOM 785 C C . LEU A 1 100 ? -2.415 -4.348 2.878 1.00 95.81 100 LEU A C 1
ATOM 787 O O . LEU A 1 100 ? -3.571 -4.037 3.173 1.00 95.81 100 LEU A O 1
ATOM 791 N N . GLY A 1 101 ? -1.486 -4.672 3.771 1.00 94.38 101 GLY A N 1
ATOM 792 C CA . GLY A 1 101 ? -1.686 -4.783 5.212 1.00 94.38 101 GLY A CA 1
ATOM 793 C C . GLY A 1 101 ? -2.311 -6.096 5.671 1.00 94.38 101 GLY A C 1
ATOM 794 O O . GLY A 1 101 ? -2.773 -6.193 6.807 1.00 94.38 101 GLY A O 1
ATOM 795 N N . ALA A 1 102 ? -2.364 -7.096 4.789 1.00 94.56 102 ALA A N 1
ATOM 796 C CA . ALA A 1 102 ? -2.930 -8.410 5.080 1.00 94.56 102 ALA A CA 1
ATOM 797 C C . ALA A 1 102 ? -1.863 -9.489 5.331 1.00 94.56 102 ALA A C 1
ATOM 799 O O . ALA A 1 102 ? -2.234 -10.644 5.530 1.00 94.56 102 ALA A O 1
ATOM 800 N N . GLY A 1 103 ? -0.574 -9.138 5.300 1.00 93.00 103 GLY A N 1
ATOM 801 C CA . GLY A 1 103 ? 0.525 -10.094 5.430 1.00 93.00 103 GLY A CA 1
ATOM 802 C C . GLY A 1 103 ? 0.765 -10.879 4.148 1.00 93.00 103 GLY A C 1
ATOM 803 O O . GLY A 1 103 ? 0.991 -12.082 4.192 1.00 93.00 103 GLY A O 1
ATOM 804 N N . LEU A 1 104 ? 0.642 -10.238 2.985 1.00 92.50 104 LEU A N 1
ATOM 805 C CA . LEU A 1 104 ? 0.762 -10.935 1.709 1.00 92.50 104 LEU A CA 1
ATOM 806 C C . LEU A 1 104 ? 2.215 -11.378 1.455 1.00 92.50 104 LEU A C 1
ATOM 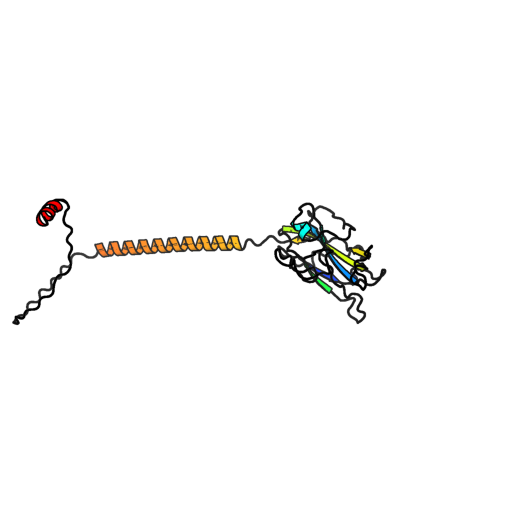808 O O . LEU A 1 104 ? 3.103 -10.534 1.378 1.00 92.50 104 LEU A O 1
ATOM 812 N N . ASP A 1 105 ? 2.449 -12.672 1.203 1.00 90.06 105 ASP A N 1
ATOM 813 C CA . ASP A 1 105 ? 3.798 -13.246 0.997 1.00 90.06 105 ASP A CA 1
ATOM 814 C C . ASP A 1 105 ? 4.643 -12.477 -0.029 1.00 90.06 105 ASP A C 1
ATOM 816 O O . ASP A 1 105 ? 5.807 -12.163 0.198 1.00 90.06 105 ASP A O 1
ATOM 820 N N . ARG A 1 106 ? 4.036 -12.077 -1.155 1.00 89.88 106 ARG A N 1
ATOM 821 C CA . ARG A 1 106 ? 4.739 -11.324 -2.213 1.00 89.88 106 ARG A CA 1
ATOM 822 C C . ARG A 1 106 ? 5.177 -9.915 -1.787 1.00 89.88 106 ARG A C 1
ATOM 824 O O . ARG A 1 106 ? 5.955 -9.286 -2.488 1.00 89.88 106 ARG A O 1
ATOM 831 N N . LEU A 1 107 ? 4.625 -9.385 -0.701 1.00 92.56 107 LEU A N 1
ATOM 832 C CA . LEU A 1 107 ? 4.991 -8.090 -0.128 1.00 92.56 107 LEU A CA 1
ATOM 833 C C . LEU A 1 107 ? 5.964 -8.237 1.055 1.00 92.56 107 LEU A C 1
ATOM 835 O O . LEU A 1 107 ? 6.229 -7.251 1.740 1.00 92.56 107 LEU A O 1
ATOM 839 N N . GLY A 1 108 ? 6.510 -9.437 1.273 1.00 89.44 108 GLY A N 1
ATOM 840 C CA . GLY A 1 108 ? 7.383 -9.764 2.401 1.00 89.44 108 GLY A CA 1
ATOM 841 C C . GLY A 1 108 ? 6.704 -10.590 3.497 1.00 89.44 108 GLY A C 1
ATOM 842 O O . GLY A 1 108 ? 7.332 -10.857 4.510 1.00 89.44 108 GLY A O 1
ATOM 843 N N . GLY A 1 109 ? 5.443 -11.000 3.311 1.00 91.00 109 GLY A N 1
ATOM 844 C CA . GLY A 1 109 ? 4.719 -11.811 4.294 1.00 91.00 109 GLY A CA 1
ATOM 845 C C . GLY A 1 109 ? 4.235 -11.014 5.510 1.00 91.00 109 GLY A C 1
ATOM 846 O O . GLY A 1 109 ? 4.335 -9.783 5.529 1.00 91.00 109 GLY A O 1
ATOM 847 N N . PRO A 1 110 ? 3.640 -11.682 6.508 1.00 91.31 110 PRO A N 1
ATOM 848 C CA . PRO A 1 110 ? 3.189 -11.035 7.734 1.00 91.31 110 PRO A CA 1
ATOM 849 C C . PRO A 1 110 ? 4.371 -10.508 8.555 1.00 91.31 110 PRO A C 1
ATOM 851 O O . PRO A 1 110 ? 5.431 -11.119 8.623 1.00 91.31 110 PRO A O 1
ATOM 854 N N . CYS A 1 111 ? 4.180 -9.360 9.205 1.00 88.19 111 CYS A N 1
ATOM 855 C CA . CYS A 1 111 ? 5.151 -8.837 10.165 1.00 88.19 111 CYS A CA 1
ATOM 856 C C . CYS A 1 111 ? 4.977 -9.529 11.527 1.00 88.19 111 CYS A C 1
ATOM 858 O O . CYS A 1 111 ? 4.345 -8.966 12.432 1.00 88.19 111 CYS A O 1
ATOM 860 N N . ASP A 1 112 ? 5.514 -10.738 11.674 1.00 80.38 112 ASP A N 1
ATOM 861 C CA . ASP A 1 112 ? 5.530 -11.441 12.957 1.00 80.38 112 ASP A CA 1
ATOM 862 C C . ASP A 1 112 ? 6.566 -10.804 13.892 1.00 80.38 112 ASP A C 1
ATOM 864 O O . ASP A 1 112 ? 7.647 -10.381 13.489 1.00 80.38 112 ASP A O 1
ATOM 868 N N . SER A 1 113 ? 6.173 -10.592 15.152 1.00 63.75 113 SER A N 1
ATOM 869 C CA . SER A 1 113 ? 6.966 -9.789 16.098 1.00 63.75 113 SER A CA 1
ATOM 870 C C . SER A 1 113 ? 8.009 -10.609 16.864 1.00 63.75 113 SER A C 1
ATOM 872 O O . SER A 1 113 ? 8.807 -10.019 17.586 1.00 63.75 113 SER A O 1
ATOM 874 N N . GLU A 1 114 ? 8.009 -11.934 16.721 1.00 57.94 114 GLU A N 1
ATOM 875 C CA . GLU A 1 114 ? 8.884 -12.865 17.433 1.00 57.94 114 GLU A CA 1
ATOM 876 C C . GLU A 1 114 ? 9.114 -14.083 16.521 1.00 57.94 114 GLU A C 1
ATOM 878 O O . GLU A 1 114 ? 8.137 -14.656 16.058 1.00 57.94 114 GLU A O 1
ATOM 883 N N . GLU A 1 115 ? 10.376 -14.464 16.290 1.00 53.91 115 GLU A N 1
ATOM 884 C CA . GLU A 1 115 ? 10.828 -15.648 15.523 1.00 53.91 115 GLU A CA 1
ATOM 885 C C . GLU A 1 115 ? 10.943 -15.492 13.994 1.00 53.91 115 GLU A C 1
ATOM 887 O O . GLU A 1 115 ? 10.075 -15.897 13.241 1.00 53.91 115 GLU A O 1
ATOM 892 N N . ASP A 1 116 ? 12.088 -14.965 13.548 1.00 48.22 116 ASP A N 1
ATOM 893 C CA . ASP A 1 116 ? 12.883 -15.583 12.471 1.00 48.22 116 ASP A CA 1
ATOM 894 C C . ASP A 1 116 ? 14.294 -14.980 12.496 1.00 48.22 116 ASP A C 1
ATOM 896 O O . ASP A 1 116 ? 14.714 -14.199 11.644 1.00 48.22 116 ASP A O 1
ATOM 900 N N . HIS A 1 117 ? 15.029 -15.299 13.564 1.00 51.50 117 HIS A N 1
ATOM 901 C CA . HIS A 1 117 ? 16.435 -14.918 13.690 1.00 51.50 117 HIS A CA 1
ATOM 902 C C . HIS A 1 117 ? 17.403 -15.941 13.083 1.00 51.50 117 HIS A C 1
ATOM 904 O O . HIS A 1 117 ? 18.578 -15.621 12.958 1.00 51.50 117 HIS A O 1
ATOM 910 N N . ASP A 1 118 ? 16.955 -17.127 12.658 1.00 48.59 118 ASP A N 1
ATOM 911 C CA . ASP A 1 118 ? 17.879 -18.234 12.394 1.00 48.59 118 ASP A CA 1
ATOM 912 C C . ASP A 1 118 ? 17.420 -19.163 11.248 1.00 48.59 118 ASP A C 1
ATOM 914 O O . ASP A 1 118 ? 17.082 -20.316 11.502 1.00 48.59 118 ASP A O 1
ATOM 918 N N . ASN A 1 119 ? 17.395 -18.694 9.990 1.00 46.12 119 ASN A N 1
ATOM 919 C CA . ASN A 1 119 ? 17.715 -19.495 8.780 1.00 46.12 119 ASN A CA 1
ATOM 920 C C . ASN A 1 119 ? 17.314 -18.781 7.475 1.00 46.12 119 ASN A C 1
ATOM 922 O O . ASN A 1 119 ? 16.393 -19.209 6.790 1.00 46.12 119 ASN A O 1
ATOM 926 N N . ASP A 1 120 ? 18.054 -17.753 7.062 1.00 44.47 120 ASP A N 1
ATOM 927 C CA . ASP A 1 120 ? 18.481 -17.704 5.657 1.00 44.47 120 ASP A CA 1
ATOM 928 C C . ASP A 1 120 ? 19.685 -16.767 5.512 1.00 44.47 120 ASP A C 1
ATOM 930 O O . ASP A 1 120 ? 19.568 -15.543 5.525 1.00 44.47 120 ASP A O 1
ATOM 934 N N . HIS A 1 121 ? 20.882 -17.341 5.402 1.00 43.31 121 HIS A N 1
ATOM 935 C CA . HIS A 1 121 ? 22.152 -16.616 5.277 1.00 43.31 121 HIS A CA 1
ATOM 936 C C . HIS A 1 121 ? 22.349 -15.969 3.891 1.00 43.31 121 HIS A C 1
ATOM 938 O O . HIS A 1 121 ? 23.446 -16.029 3.335 1.00 43.31 121 HIS A O 1
ATOM 944 N N . ASN A 1 122 ? 21.314 -15.360 3.300 1.00 44.75 122 ASN A N 1
ATOM 945 C CA . ASN A 1 122 ? 21.464 -14.739 1.982 1.00 44.75 122 ASN A CA 1
ATOM 946 C C . ASN A 1 122 ? 20.643 -13.467 1.697 1.00 44.75 122 ASN A C 1
ATOM 948 O O . ASN A 1 122 ? 20.599 -13.044 0.544 1.00 44.75 122 ASN A O 1
ATOM 952 N N . SER A 1 123 ? 20.030 -12.801 2.686 1.00 49.31 123 SER A N 1
ATOM 953 C CA . SER A 1 123 ? 19.408 -11.484 2.428 1.00 49.31 123 SER A CA 1
ATOM 954 C C . SER A 1 123 ? 19.445 -10.507 3.610 1.00 49.31 123 SER A C 1
ATOM 956 O O . SER A 1 123 ? 18.438 -9.938 4.011 1.00 49.31 123 SER A O 1
ATOM 958 N N . ASP A 1 124 ? 20.644 -10.217 4.117 1.00 46.97 124 ASP A N 1
ATOM 959 C CA . ASP A 1 124 ? 20.887 -9.184 5.145 1.00 46.97 124 ASP A CA 1
ATOM 960 C C . ASP A 1 124 ? 20.548 -7.741 4.711 1.00 46.97 124 ASP A C 1
ATOM 962 O O . ASP A 1 124 ? 20.859 -6.795 5.437 1.00 46.97 124 ASP A O 1
ATOM 966 N N . LEU A 1 125 ? 19.965 -7.517 3.527 1.00 56.16 125 LEU A N 1
ATOM 967 C CA . LEU A 1 125 ? 19.929 -6.171 2.968 1.00 56.16 125 LEU A CA 1
ATOM 968 C C . LEU A 1 125 ? 18.670 -5.374 3.310 1.00 56.16 125 LEU A C 1
ATOM 970 O O . LEU A 1 125 ? 18.826 -4.191 3.570 1.00 56.16 125 LEU A O 1
ATOM 974 N N . TYR A 1 126 ? 17.478 -5.965 3.458 1.00 61.81 126 TYR A N 1
ATOM 975 C CA . TYR A 1 126 ? 16.298 -5.250 3.975 1.00 61.81 126 TYR A CA 1
ATOM 976 C C . TYR A 1 126 ? 15.212 -6.216 4.467 1.00 61.81 126 TYR A C 1
ATOM 978 O O . TYR A 1 126 ? 14.650 -6.973 3.676 1.00 61.81 126 TYR A O 1
ATOM 986 N N . HIS A 1 127 ? 14.844 -6.149 5.749 1.00 79.62 127 HIS A N 1
ATOM 987 C CA . HIS A 1 127 ? 13.727 -6.935 6.280 1.00 79.62 127 HIS A CA 1
ATOM 988 C C . HIS A 1 127 ? 12.394 -6.221 5.995 1.00 79.62 127 HIS A C 1
ATOM 990 O O . HIS A 1 127 ? 11.902 -5.419 6.792 1.00 79.62 127 HIS A O 1
ATOM 996 N N . PHE A 1 128 ? 11.843 -6.446 4.800 1.00 89.94 128 PHE A N 1
ATOM 997 C CA . PHE A 1 128 ? 10.516 -5.955 4.428 1.00 89.94 128 PHE A CA 1
ATOM 998 C C . PHE A 1 128 ? 9.434 -6.965 4.803 1.00 89.94 128 PHE A C 1
ATOM 1000 O O . PHE A 1 128 ? 9.596 -8.158 4.582 1.00 89.94 128 PHE A O 1
ATOM 1007 N N . CYS A 1 129 ? 8.303 -6.461 5.291 1.00 92.06 129 CYS A N 1
ATOM 1008 C CA . CYS A 1 129 ? 7.107 -7.241 5.592 1.00 92.06 129 CYS A CA 1
ATOM 1009 C C . CYS A 1 129 ? 5.848 -6.394 5.323 1.00 92.06 129 CYS A C 1
ATOM 1011 O O . CYS A 1 129 ? 5.920 -5.164 5.211 1.00 92.06 129 CYS A O 1
ATOM 1013 N N . ASP A 1 130 ? 4.692 -7.045 5.216 1.00 94.19 130 ASP A N 1
ATOM 1014 C CA . ASP A 1 130 ? 3.384 -6.437 4.969 1.00 94.19 130 ASP A CA 1
ATOM 1015 C C . ASP A 1 130 ? 2.531 -6.428 6.240 1.00 94.19 130 ASP A C 1
ATOM 1017 O O . ASP A 1 130 ? 1.773 -7.353 6.531 1.00 94.19 130 ASP A O 1
ATOM 1021 N N . GLY A 1 131 ? 2.670 -5.365 7.027 1.00 93.12 131 GLY A N 1
ATOM 1022 C CA . GLY A 1 131 ? 1.985 -5.239 8.309 1.00 93.12 131 GLY A CA 1
ATOM 1023 C C . GLY A 1 131 ? 0.661 -4.475 8.233 1.00 93.12 131 GLY A C 1
ATOM 1024 O O . GLY A 1 131 ? 0.442 -3.682 7.315 1.00 9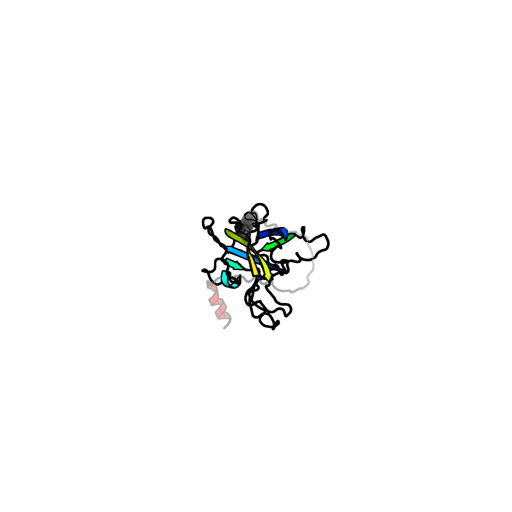3.12 131 GLY A O 1
ATOM 1025 N N . PRO A 1 132 ? -0.231 -4.663 9.223 1.00 95.19 132 PRO A N 1
ATOM 1026 C CA . PRO A 1 132 ? -1.565 -4.074 9.212 1.00 95.19 132 PRO A CA 1
ATOM 1027 C C . PRO A 1 132 ? -1.527 -2.543 9.234 1.00 95.19 132 PRO A C 1
ATOM 1029 O O . PRO A 1 132 ? -0.767 -1.920 9.979 1.00 95.19 132 PRO A O 1
ATOM 1032 N N . LEU A 1 133 ? -2.405 -1.927 8.443 1.00 95.25 133 LEU A N 1
ATOM 1033 C CA . LEU A 1 133 ? -2.582 -0.478 8.410 1.00 95.25 133 LEU A CA 1
ATOM 1034 C C . LEU A 1 133 ? -3.319 0.018 9.660 1.00 95.25 133 LEU A C 1
ATOM 1036 O O . LEU A 1 133 ? -4.102 -0.704 10.281 1.00 95.25 133 LEU A O 1
ATOM 1040 N N . LYS A 1 134 ? -3.100 1.288 10.013 1.00 94.12 134 LYS A N 1
ATOM 1041 C CA . LYS A 1 134 ? -3.789 1.931 11.136 1.00 94.12 134 LYS A CA 1
ATOM 1042 C C . LYS A 1 134 ? -5.254 2.202 10.763 1.00 94.12 134 LYS A C 1
ATOM 1044 O O . LYS A 1 134 ? -5.509 2.676 9.649 1.00 94.12 134 LYS A O 1
ATOM 1049 N N . PRO A 1 135 ? -6.216 1.973 11.674 1.00 93.94 135 PRO A N 1
ATOM 1050 C CA . PRO A 1 135 ? -7.615 2.313 11.442 1.00 93.94 135 PRO A CA 1
ATOM 1051 C C . PRO A 1 135 ? -7.823 3.828 11.429 1.00 93.94 135 PRO A C 1
ATOM 1053 O O . PRO A 1 135 ? -7.155 4.571 12.146 1.00 93.94 135 PRO A O 1
ATOM 1056 N N . LYS A 1 136 ? -8.807 4.293 10.650 1.00 92.88 136 LYS A N 1
ATOM 1057 C CA . LYS A 1 136 ? -9.159 5.720 10.509 1.00 92.88 136 LYS A CA 1
ATOM 1058 C C . LYS A 1 136 ? -7.987 6.612 10.050 1.00 92.88 136 LYS A C 1
ATOM 1060 O O . LYS A 1 136 ? -7.972 7.819 10.313 1.00 92.88 136 LYS A O 1
ATOM 1065 N N . THR A 1 137 ? -7.041 6.053 9.307 1.00 92.56 137 THR A N 1
ATOM 1066 C CA . THR A 1 137 ? -5.848 6.749 8.815 1.00 92.56 137 THR A CA 1
ATOM 1067 C C . THR A 1 137 ? -5.908 6.883 7.298 1.00 92.56 137 THR A C 1
ATOM 1069 O O . THR A 1 137 ? -6.397 5.997 6.599 1.00 92.56 137 THR A O 1
ATOM 1072 N N . ALA A 1 138 ? -5.465 8.030 6.780 1.00 93.06 138 ALA A N 1
ATOM 1073 C CA . ALA A 1 138 ? -5.388 8.262 5.345 1.00 93.06 138 ALA A CA 1
ATOM 1074 C C . ALA A 1 138 ? -4.012 7.848 4.816 1.00 93.06 138 ALA A C 1
ATOM 1076 O O . ALA A 1 138 ? -2.976 8.268 5.335 1.00 93.06 138 ALA A O 1
ATOM 1077 N N . TYR A 1 139 ? -4.019 7.045 3.759 1.00 93.50 139 TYR A N 1
ATOM 1078 C CA . TYR A 1 139 ? -2.828 6.552 3.084 1.00 93.50 139 TYR A CA 1
ATOM 1079 C C . TYR A 1 139 ? -2.836 6.956 1.616 1.00 93.50 139 TYR A C 1
ATOM 1081 O O . TYR A 1 139 ? -3.880 7.015 0.970 1.00 93.50 139 TYR A O 1
ATOM 1089 N N . ARG A 1 140 ? -1.658 7.215 1.064 1.00 93.19 140 ARG A N 1
ATOM 1090 C CA . ARG A 1 140 ? -1.426 7.382 -0.367 1.00 93.19 140 ARG A CA 1
ATOM 1091 C C . ARG A 1 140 ? -0.509 6.260 -0.831 1.00 93.19 140 ARG A C 1
ATOM 1093 O O . ARG A 1 140 ? 0.495 5.979 -0.185 1.00 93.19 140 ARG A O 1
ATOM 1100 N N . ILE A 1 141 ? -0.870 5.610 -1.930 1.00 93.50 141 ILE A N 1
ATOM 1101 C CA . ILE A 1 141 ? -0.174 4.420 -2.431 1.00 93.50 141 ILE A CA 1
ATOM 1102 C C . ILE A 1 141 ? 0.442 4.737 -3.790 1.00 93.50 141 ILE A C 1
ATOM 1104 O O . ILE A 1 141 ? -0.192 5.387 -4.625 1.00 93.50 141 ILE A O 1
ATOM 1108 N N . SER A 1 142 ? 1.666 4.268 -4.014 1.00 93.38 142 SER A N 1
ATOM 1109 C CA . SER A 1 142 ? 2.311 4.245 -5.326 1.00 93.38 142 SER A CA 1
ATOM 1110 C C . SER A 1 142 ? 2.922 2.871 -5.588 1.00 93.38 142 SER A C 1
ATOM 1112 O O . SER A 1 142 ? 3.361 2.188 -4.668 1.00 93.38 142 SER A O 1
ATOM 1114 N N . VAL A 1 143 ? 2.945 2.455 -6.850 1.00 93.94 143 VAL A N 1
ATOM 1115 C CA . VAL A 1 143 ? 3.673 1.270 -7.300 1.00 93.94 143 VAL A CA 1
ATOM 1116 C C . VAL A 1 143 ? 5.002 1.722 -7.895 1.00 93.94 143 VAL A C 1
ATOM 1118 O O . VAL A 1 143 ? 5.030 2.587 -8.774 1.00 93.94 143 VAL A O 1
ATOM 1121 N N . ARG A 1 144 ? 6.097 1.121 -7.434 1.00 93.81 144 ARG A N 1
ATOM 1122 C CA . ARG A 1 144 ? 7.441 1.299 -7.986 1.00 93.81 144 ARG A CA 1
ATOM 1123 C C . ARG A 1 144 ? 7.804 0.083 -8.820 1.00 93.81 144 ARG A C 1
ATOM 1125 O O . ARG A 1 144 ? 7.684 -1.046 -8.357 1.00 93.81 144 ARG A O 1
ATOM 1132 N N . ALA A 1 145 ? 8.228 0.325 -10.052 1.00 93.19 145 ALA A N 1
ATOM 1133 C CA . ALA A 1 145 ? 8.643 -0.693 -11.006 1.00 93.19 145 ALA A CA 1
ATOM 1134 C C . ALA A 1 145 ? 10.148 -0.616 -11.245 1.00 93.19 145 ALA A C 1
ATOM 1136 O O . ALA A 1 145 ? 10.680 0.480 -11.424 1.00 93.19 145 ALA A O 1
ATOM 1137 N N . PHE A 1 146 ? 10.802 -1.773 -11.315 1.00 92.44 146 PHE A N 1
ATOM 1138 C CA . PHE A 1 146 ? 12.232 -1.902 -11.570 1.00 92.44 146 PHE A CA 1
ATOM 1139 C C . PHE A 1 146 ? 12.478 -2.622 -12.888 1.00 92.44 146 PHE A C 1
ATOM 1141 O O . PHE A 1 146 ? 11.940 -3.708 -13.115 1.00 92.44 146 PHE A O 1
ATOM 1148 N N . THR A 1 147 ? 13.340 -2.056 -13.727 1.00 90.69 147 THR A N 1
ATOM 1149 C CA . THR A 1 147 ? 13.928 -2.777 -14.867 1.00 90.69 147 THR A CA 1
ATOM 1150 C C . 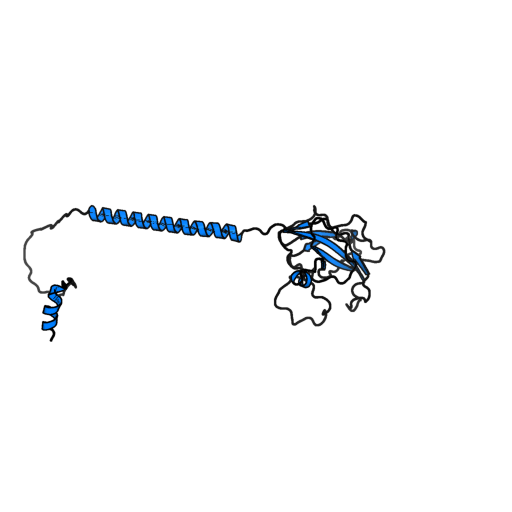THR A 1 147 ? 15.241 -3.447 -14.465 1.00 90.69 147 THR A C 1
ATOM 1152 O O . THR A 1 147 ? 15.557 -4.528 -14.957 1.00 90.69 147 THR A O 1
ATOM 1155 N N . GLN A 1 148 ? 15.969 -2.848 -13.516 1.00 88.69 148 GLN A N 1
ATOM 1156 C CA . GLN A 1 148 ? 17.202 -3.377 -12.932 1.00 88.69 148 GLN A CA 1
ATOM 1157 C C . GLN A 1 148 ? 17.154 -3.190 -11.412 1.00 88.69 148 GLN A C 1
ATOM 1159 O O . GLN A 1 148 ? 17.080 -2.059 -10.936 1.00 88.69 148 GLN A O 1
ATOM 1164 N N . LEU A 1 149 ? 17.162 -4.300 -10.670 1.00 88.38 149 LEU A N 1
ATOM 1165 C CA . LEU A 1 149 ? 17.199 -4.316 -9.202 1.00 88.38 149 LEU A CA 1
ATOM 1166 C C . LEU A 1 149 ? 18.226 -5.334 -8.707 1.00 88.38 149 LEU A C 1
ATOM 1168 O O . LEU A 1 149 ? 19.174 -4.954 -8.031 1.00 88.38 149 LEU A O 1
ATOM 1172 N N . PHE A 1 150 ? 18.085 -6.582 -9.154 1.00 85.62 150 PHE A N 1
ATOM 1173 C CA . PHE A 1 150 ? 19.030 -7.663 -8.895 1.00 85.62 150 PHE A CA 1
ATOM 1174 C C . PHE A 1 150 ? 19.714 -8.111 -10.188 1.00 85.62 150 PHE A C 1
ATOM 1176 O O . PHE A 1 150 ? 19.063 -8.190 -11.238 1.00 85.62 150 PHE A O 1
ATOM 1183 N N . ASP A 1 151 ? 21.007 -8.395 -10.089 1.00 80.19 151 ASP A N 1
ATOM 1184 C CA . ASP A 1 151 ? 21.799 -9.072 -11.113 1.00 80.19 151 ASP A CA 1
ATOM 1185 C C . ASP A 1 151 ? 21.499 -10.584 -11.129 1.00 80.19 151 ASP A C 1
ATOM 1187 O O . ASP A 1 151 ? 20.788 -11.095 -10.259 1.00 80.19 151 ASP A O 1
ATOM 1191 N N . ASP A 1 152 ? 22.036 -11.317 -12.102 1.00 78.12 152 ASP A N 1
ATOM 1192 C CA . ASP A 1 152 ? 21.772 -12.753 -12.279 1.00 78.12 152 ASP A CA 1
ATOM 1193 C C . ASP A 1 152 ? 22.249 -13.597 -11.075 1.00 78.12 152 ASP A C 1
ATOM 1195 O O . ASP A 1 152 ? 21.621 -14.595 -10.711 1.00 78.12 152 ASP A O 1
ATOM 1199 N N . ASP A 1 153 ? 23.279 -13.127 -10.367 1.00 78.81 153 ASP A N 1
ATOM 1200 C CA . ASP A 1 153 ? 23.768 -13.697 -9.104 1.00 78.81 153 ASP A CA 1
ATOM 1201 C C . ASP A 1 153 ? 22.947 -13.258 -7.868 1.00 78.81 153 ASP A C 1
ATOM 1203 O O . ASP A 1 153 ? 23.391 -13.435 -6.734 1.00 78.81 153 ASP A O 1
ATOM 1207 N N . HIS A 1 154 ? 21.763 -12.661 -8.063 1.00 74.25 154 HIS A N 1
ATOM 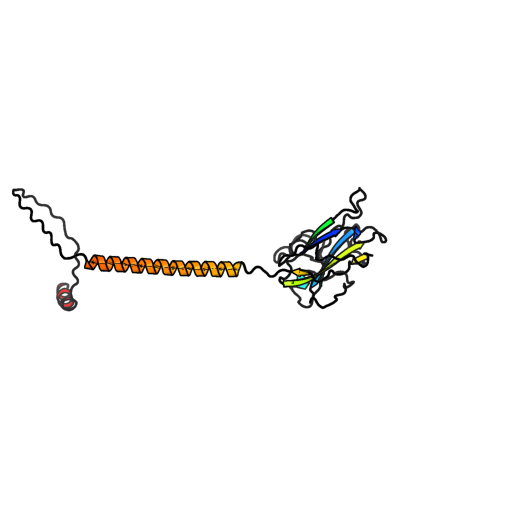1208 C CA . HIS A 1 154 ? 20.864 -12.155 -7.009 1.00 74.25 154 HIS A CA 1
ATOM 1209 C C . HIS A 1 154 ? 21.479 -11.051 -6.134 1.00 74.25 154 HIS A C 1
ATOM 1211 O O . HIS A 1 154 ? 21.058 -10.812 -5.004 1.00 74.25 154 HIS A O 1
ATOM 1217 N N . ARG A 1 155 ? 22.475 -10.341 -6.667 1.00 79.19 155 ARG A N 1
ATOM 1218 C CA . ARG A 1 155 ? 23.114 -9.199 -6.007 1.00 79.19 155 ARG A CA 1
ATOM 1219 C C . ARG A 1 155 ? 22.425 -7.908 -6.418 1.00 79.19 155 ARG A C 1
ATOM 1221 O O . ARG A 1 155 ? 22.107 -7.735 -7.590 1.00 79.19 155 ARG A O 1
ATOM 1228 N N . GLU A 1 156 ? 22.212 -6.994 -5.479 1.00 80.06 156 GLU A N 1
ATOM 1229 C CA . GLU A 1 156 ? 21.636 -5.684 -5.799 1.00 80.06 156 GLU A CA 1
ATOM 1230 C C . GLU A 1 156 ? 22.565 -4.860 -6.702 1.00 80.06 156 GLU A 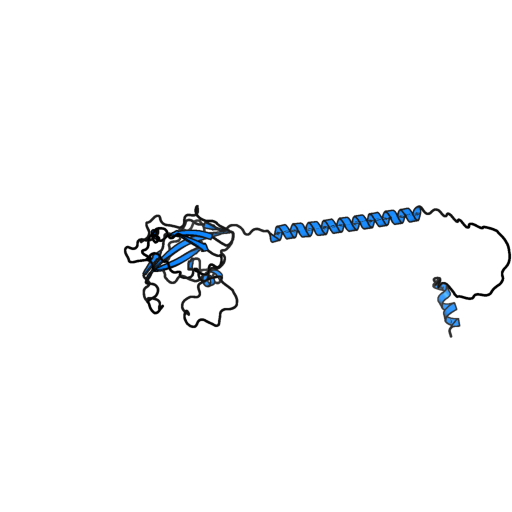C 1
ATOM 1232 O O . GLU A 1 156 ? 23.785 -4.818 -6.509 1.00 80.06 156 GLU A O 1
ATOM 1237 N N . PHE A 1 157 ? 21.985 -4.174 -7.689 1.00 80.25 157 PHE A N 1
ATOM 1238 C CA . PHE A 1 157 ? 22.724 -3.201 -8.489 1.00 80.25 157 PHE A CA 1
ATOM 1239 C C . PHE A 1 157 ? 23.112 -1.989 -7.638 1.00 80.25 157 PHE A C 1
ATOM 1241 O O . PHE A 1 157 ? 22.295 -1.444 -6.903 1.00 80.25 157 PHE A O 1
ATOM 1248 N N . LEU A 1 158 ? 24.330 -1.475 -7.844 1.00 79.25 158 LEU A N 1
ATOM 1249 C CA . LEU A 1 158 ? 24.792 -0.226 -7.216 1.00 79.25 158 LEU A CA 1
ATOM 1250 C C . LEU A 1 158 ? 23.891 0.978 -7.539 1.00 79.25 158 LEU A C 1
ATOM 1252 O O . LEU A 1 158 ? 23.834 1.936 -6.772 1.00 79.25 158 LEU A O 1
ATOM 1256 N N . GLN A 1 159 ? 23.230 0.954 -8.699 1.00 83.56 159 GLN A N 1
ATOM 1257 C CA . GLN A 1 159 ? 22.288 1.979 -9.145 1.00 83.56 159 GLN A CA 1
ATOM 1258 C C . GLN A 1 159 ? 21.061 1.296 -9.762 1.00 83.56 159 GLN A C 1
ATOM 1260 O O . GLN A 1 159 ? 21.053 1.029 -10.966 1.00 83.56 159 GLN A O 1
ATOM 1265 N N . PRO A 1 160 ? 20.031 0.978 -8.961 1.00 88.38 160 PRO A N 1
ATOM 1266 C CA . PRO A 1 160 ? 18.826 0.350 -9.478 1.00 88.38 160 PRO A CA 1
ATOM 1267 C C . PRO A 1 160 ? 18.064 1.319 -10.385 1.00 88.38 160 PRO A C 1
ATOM 1269 O O . PRO A 1 160 ? 17.917 2.508 -10.089 1.00 88.38 160 PRO A O 1
ATOM 1272 N N . LEU A 1 161 ? 17.541 0.801 -11.495 1.00 90.62 161 LEU A N 1
ATOM 1273 C CA . LEU A 1 161 ? 16.715 1.563 -12.427 1.00 90.62 161 LEU A CA 1
ATOM 1274 C C . LEU A 1 161 ? 15.247 1.333 -12.103 1.00 90.62 161 LEU A C 1
ATOM 1276 O O . LEU A 1 161 ? 14.701 0.254 -12.357 1.00 90.62 161 LEU A O 1
ATOM 1280 N N . TYR A 1 162 ? 14.607 2.374 -11.576 1.00 91.69 162 TYR A N 1
ATOM 1281 C CA . TYR A 1 162 ? 13.216 2.313 -11.157 1.00 91.69 162 TYR A CA 1
ATOM 1282 C C . TYR A 1 162 ? 12.411 3.554 -11.525 1.00 91.69 162 TYR A C 1
ATOM 1284 O O . TYR A 1 162 ? 12.935 4.650 -11.753 1.00 91.69 162 TYR A O 1
ATOM 1292 N N . ARG A 1 163 ? 11.092 3.370 -11.582 1.00 91.50 163 ARG A N 1
ATOM 1293 C CA . ARG A 1 163 ? 10.124 4.457 -11.694 1.00 91.50 163 ARG A CA 1
ATOM 1294 C C . ARG A 1 163 ? 8.878 4.176 -10.883 1.00 91.50 163 ARG A C 1
ATOM 1296 O O . ARG A 1 163 ? 8.374 3.058 -10.861 1.00 91.50 163 ARG A O 1
ATOM 1303 N N . ASP A 1 164 ? 8.348 5.253 -10.326 1.00 91.44 164 ASP A N 1
ATOM 1304 C CA . ASP A 1 164 ? 7.172 5.225 -9.471 1.00 91.44 164 ASP A CA 1
ATOM 1305 C C . ASP A 1 164 ? 5.977 5.769 -10.238 1.00 91.44 164 ASP A C 1
ATOM 1307 O O . ASP A 1 164 ? 6.105 6.688 -11.055 1.00 91.44 164 ASP A O 1
ATOM 1311 N N . THR A 1 165 ? 4.801 5.223 -9.957 1.00 90.69 165 THR A N 1
ATOM 1312 C CA . THR A 1 165 ? 3.544 5.872 -10.328 1.00 90.69 165 THR A CA 1
ATOM 1313 C C . THR A 1 165 ? 3.311 7.134 -9.505 1.00 90.69 165 THR A C 1
ATOM 1315 O O . THR A 1 165 ? 3.954 7.372 -8.477 1.00 90.69 165 THR A O 1
ATOM 1318 N N . PHE A 1 166 ? 2.333 7.934 -9.920 1.00 88.81 166 PHE A N 1
ATOM 1319 C CA . PHE A 1 166 ? 1.847 9.010 -9.070 1.00 88.81 166 PHE A CA 1
ATOM 1320 C C . PHE A 1 166 ? 1.164 8.426 -7.837 1.00 88.81 166 PHE A C 1
ATOM 1322 O O . PHE A 1 166 ? 0.453 7.422 -7.921 1.00 88.81 166 PHE A O 1
ATOM 1329 N N . LEU A 1 167 ? 1.353 9.090 -6.698 1.00 89.75 167 LEU A N 1
ATOM 1330 C CA . LEU A 1 167 ? 0.615 8.766 -5.486 1.00 89.75 167 LEU A CA 1
ATOM 1331 C C . LEU A 1 167 ? -0.894 8.844 -5.743 1.00 89.75 167 LEU A C 1
ATOM 1333 O O . LEU A 1 167 ? -1.396 9.735 -6.441 1.00 89.75 167 LEU A O 1
ATOM 1337 N N . SER A 1 168 ? -1.623 7.897 -5.165 1.00 90.81 168 SER A N 1
ATOM 1338 C CA . SER A 1 168 ? -3.080 7.910 -5.170 1.00 90.81 168 SER A CA 1
ATOM 1339 C C . SER A 1 168 ? -3.636 9.162 -4.472 1.00 90.81 168 SER A C 1
ATOM 1341 O O . SER A 1 168 ? -2.953 9.797 -3.657 1.00 90.81 168 SER A O 1
ATOM 1343 N N . PRO A 1 169 ? -4.914 9.505 -4.712 1.00 88.75 169 PRO A N 1
ATOM 1344 C CA . PRO A 1 169 ? -5.677 10.297 -3.751 1.00 88.75 169 PRO A CA 1
ATOM 1345 C C . PRO A 1 169 ? -5.618 9.648 -2.350 1.00 88.75 169 PRO A C 1
ATOM 1347 O O . PRO A 1 169 ? -5.325 8.451 -2.255 1.00 88.75 169 PRO A O 1
ATOM 1350 N N . PRO A 1 170 ? -5.863 10.406 -1.268 1.00 90.44 170 PRO A N 1
ATOM 1351 C CA . PRO A 1 170 ? -5.844 9.851 0.081 1.00 90.44 170 PRO A CA 1
ATOM 1352 C C . PRO A 1 170 ? -6.948 8.794 0.236 1.00 90.44 170 PRO A C 1
ATOM 1354 O O . PRO A 1 170 ? -8.126 9.093 0.082 1.00 90.44 170 PRO A O 1
ATOM 1357 N N . ILE A 1 171 ? -6.555 7.560 0.542 1.00 91.81 171 ILE A N 1
ATOM 1358 C CA . ILE A 1 171 ? -7.431 6.417 0.807 1.00 91.81 171 ILE A CA 1
ATOM 1359 C C . ILE A 1 171 ? -7.537 6.266 2.322 1.00 91.81 171 ILE A C 1
ATOM 1361 O O . ILE A 1 171 ? -6.547 5.972 2.993 1.00 91.81 171 ILE A O 1
ATOM 1365 N N . ARG A 1 172 ? -8.732 6.474 2.877 1.00 92.25 172 ARG A N 1
ATOM 1366 C CA . ARG A 1 172 ? -8.974 6.384 4.324 1.00 92.25 172 ARG A CA 1
ATOM 1367 C C . ARG A 1 172 ? -9.394 4.980 4.735 1.00 92.25 172 ARG A C 1
ATOM 1369 O O . ARG A 1 172 ? -10.428 4.503 4.275 1.00 92.25 172 ARG A O 1
ATOM 1376 N N . THR A 1 173 ? -8.638 4.359 5.639 1.00 93.62 173 THR A N 1
ATOM 1377 C CA . THR A 1 173 ? -9.028 3.093 6.277 1.00 93.62 173 THR A CA 1
ATOM 1378 C C . THR A 1 173 ? -10.276 3.268 7.136 1.00 93.62 173 THR A C 1
ATOM 1380 O O . THR A 1 173 ? -10.581 4.359 7.638 1.00 93.62 173 THR A O 1
ATOM 1383 N N . GLN A 1 174 ? -11.033 2.183 7.296 1.00 92.50 174 GLN A N 1
ATOM 1384 C CA . GLN A 1 174 ? -12.258 2.206 8.092 1.00 92.50 174 GLN A CA 1
ATOM 1385 C C . GLN A 1 174 ? -11.945 2.351 9.588 1.00 92.50 174 GLN A C 1
ATOM 1387 O O . GLN A 1 174 ? -10.825 2.121 10.045 1.00 92.50 174 GLN A O 1
ATOM 1392 N N . ALA A 1 175 ? -12.946 2.762 10.365 1.00 89.19 175 ALA A N 1
ATOM 1393 C CA . ALA A 1 175 ? -12.839 2.704 11.815 1.00 89.19 175 ALA A CA 1
ATOM 1394 C C . ALA A 1 175 ? -12.863 1.240 12.268 1.00 89.19 175 ALA A C 1
ATOM 1396 O O . ALA A 1 175 ? -13.600 0.428 11.706 1.00 89.19 175 ALA A O 1
ATOM 1397 N N . GLU A 1 176 ? -12.078 0.919 13.291 1.00 85.69 176 GLU A N 1
ATOM 1398 C CA . GLU A 1 176 ? -12.109 -0.403 13.900 1.00 85.69 176 GLU A CA 1
ATOM 1399 C C . GLU A 1 176 ? -13.520 -0.681 14.449 1.00 85.69 176 GLU A C 1
ATOM 1401 O O . GLU A 1 176 ? -14.083 0.166 15.158 1.00 85.69 176 GLU A O 1
ATOM 1406 N N . PRO A 1 177 ? -14.148 -1.817 14.093 1.00 75.50 177 PRO A N 1
ATOM 1407 C CA . PRO A 1 177 ? -15.445 -2.160 14.640 1.00 75.50 177 PRO A CA 1
ATOM 1408 C C . PRO A 1 177 ? -15.279 -2.366 16.146 1.00 75.50 177 PRO A C 1
ATOM 1410 O O . PRO A 1 177 ? -14.527 -3.229 16.586 1.00 75.50 177 PRO A O 1
ATOM 1413 N N . LEU A 1 178 ? -16.022 -1.603 16.947 1.00 68.56 178 LEU A N 1
ATOM 1414 C CA . LEU A 1 178 ? -16.076 -1.701 18.414 1.00 68.56 178 LEU A CA 1
ATOM 1415 C C . LEU A 1 178 ? -16.714 -3.025 18.906 1.00 68.56 178 LEU A C 1
ATOM 1417 O O . LEU A 1 178 ? -17.346 -3.049 19.962 1.00 68.56 178 LEU A O 1
ATOM 1421 N N . GLY A 1 179 ? -16.599 -4.118 18.143 1.00 58.66 179 GLY A N 1
ATOM 1422 C CA . GLY A 1 179 ? -17.299 -5.387 18.350 1.00 58.66 179 GLY A CA 1
ATOM 1423 C C . GLY A 1 179 ? -17.138 -5.924 19.769 1.00 58.66 179 GLY A C 1
ATOM 1424 O O . GLY A 1 179 ? -18.132 -6.263 20.403 1.00 58.66 179 GLY A O 1
ATOM 1425 N N . GLY A 1 180 ? -15.927 -5.847 20.331 1.00 61.53 180 GLY A N 1
ATOM 1426 C CA . GLY A 1 180 ? -15.677 -6.267 21.714 1.00 61.53 180 GLY A CA 1
ATOM 1427 C C . GLY A 1 180 ? -16.382 -5.412 22.777 1.00 61.53 180 GLY A C 1
ATOM 1428 O O . GLY A 1 180 ? -16.806 -5.929 23.809 1.00 61.53 180 GLY A O 1
ATOM 1429 N N . VAL A 1 181 ? -16.574 -4.111 22.534 1.00 61.12 181 VAL A N 1
ATOM 1430 C CA . VAL A 1 181 ? -17.262 -3.210 23.480 1.00 61.12 181 VAL A CA 1
ATOM 1431 C C . VAL A 1 181 ? -18.770 -3.465 23.465 1.00 61.12 181 VAL A C 1
ATOM 1433 O O . VAL A 1 181 ? -19.409 -3.490 24.517 1.00 61.12 181 VAL A O 1
ATOM 1436 N N . ILE A 1 182 ? -19.344 -3.692 22.283 1.00 60.00 182 ILE A N 1
ATOM 1437 C CA . ILE A 1 182 ? -20.782 -3.939 22.117 1.00 60.00 182 ILE A CA 1
ATOM 1438 C C . ILE A 1 182 ? -21.160 -5.314 22.691 1.00 60.00 182 ILE A C 1
ATOM 1440 O O . ILE A 1 182 ? -22.152 -5.425 23.418 1.00 60.00 182 ILE A O 1
ATOM 1444 N N . GLU A 1 183 ? -20.340 -6.341 22.455 1.00 61.09 183 GLU A N 1
ATOM 1445 C CA . GLU A 1 183 ? -20.539 -7.668 23.045 1.00 61.09 183 GLU A CA 1
ATOM 1446 C C . GLU A 1 183 ? -20.379 -7.643 24.572 1.00 61.09 183 GLU A C 1
ATOM 1448 O O . GLU A 1 183 ? -21.230 -8.186 25.282 1.00 61.09 183 GLU A O 1
ATOM 1453 N N . GLY A 1 184 ? -19.380 -6.925 25.100 1.00 66.06 184 GLY A N 1
ATOM 1454 C CA . GLY A 1 184 ? -19.164 -6.787 26.544 1.00 66.06 184 GLY A CA 1
ATOM 1455 C C . GLY A 1 184 ? -20.320 -6.099 27.279 1.00 66.06 184 GLY A C 1
ATOM 1456 O O . GLY A 1 184 ? -20.747 -6.565 28.340 1.00 66.06 184 GLY A O 1
ATOM 1457 N N . ILE A 1 185 ? -20.889 -5.036 26.698 1.00 76.00 185 ILE A N 1
ATOM 1458 C CA . ILE A 1 185 ? -22.065 -4.357 27.265 1.00 76.00 185 ILE A CA 1
ATOM 1459 C C . ILE A 1 185 ? -23.277 -5.299 27.268 1.00 76.00 185 ILE A C 1
ATOM 1461 O O . ILE A 1 185 ? -24.005 -5.364 28.261 1.00 76.00 185 ILE A O 1
ATOM 1465 N N . SER A 1 186 ? -23.479 -6.070 26.196 1.00 79.44 186 SER A N 1
ATOM 1466 C CA . SER A 1 186 ? -24.607 -7.004 26.102 1.00 79.44 186 SER A CA 1
ATOM 1467 C C . SER A 1 186 ? -24.515 -8.149 27.121 1.00 79.44 186 SER A C 1
ATOM 1469 O O . SER A 1 186 ? -25.499 -8.450 27.802 1.00 79.44 186 SER A O 1
ATOM 1471 N N . ALA A 1 187 ? -23.322 -8.724 27.307 1.00 83.75 187 ALA A N 1
ATOM 1472 C CA . ALA A 1 187 ? -23.081 -9.789 28.273 1.00 83.75 187 ALA A CA 1
ATOM 1473 C C . ALA A 1 187 ? -23.240 -9.290 29.718 1.00 83.75 187 ALA A C 1
ATOM 1475 O O . ALA A 1 187 ? -23.890 -9.948 30.533 1.00 83.75 187 ALA A O 1
ATOM 1476 N N . GLY A 1 188 ? -22.723 -8.095 30.031 1.00 85.62 188 GLY A N 1
ATOM 1477 C CA . GLY A 1 188 ? -22.885 -7.474 31.347 1.00 85.62 188 GLY A CA 1
ATOM 1478 C C . GLY A 1 188 ? -24.353 -7.217 31.697 1.00 85.62 188 GLY A C 1
ATOM 1479 O O . GLY A 1 188 ? -24.812 -7.594 32.777 1.00 85.62 188 GLY A O 1
ATOM 1480 N N . MET A 1 189 ? -25.121 -6.656 30.758 1.00 90.94 189 MET A N 1
ATOM 1481 C CA . MET A 1 189 ? -26.559 -6.418 30.939 1.00 90.94 189 MET A CA 1
ATOM 1482 C C . MET A 1 189 ? -27.344 -7.723 31.121 1.00 90.94 189 MET A C 1
ATOM 1484 O O . MET A 1 189 ? -28.247 -7.787 31.959 1.00 90.94 189 MET A O 1
ATOM 1488 N N . PHE A 1 190 ? -26.981 -8.780 30.391 1.00 91.31 190 PHE A N 1
ATOM 1489 C CA . PHE A 1 190 ? -27.613 -10.092 30.521 1.00 91.31 190 PHE A CA 1
ATOM 1490 C C . PHE A 1 190 ? -27.372 -10.722 31.900 1.00 91.31 190 PHE A C 1
ATOM 1492 O O . PHE A 1 190 ? -28.314 -11.204 32.533 1.00 91.31 190 PHE A O 1
ATOM 1499 N N . LEU A 1 191 ? -26.135 -10.668 32.406 1.00 94.69 191 LEU A N 1
ATOM 1500 C CA . LEU A 1 191 ? -25.796 -11.183 33.737 1.00 94.69 191 LEU A CA 1
ATOM 1501 C C . LEU A 1 191 ? -26.532 -10.427 34.849 1.00 94.69 191 LEU A C 1
ATOM 1503 O O . LEU A 1 191 ? -27.073 -11.054 35.762 1.00 94.69 191 LEU A O 1
ATOM 1507 N N . ILE A 1 192 ? -26.612 -9.096 34.751 1.00 94.81 192 ILE A N 1
ATOM 1508 C CA . ILE A 1 192 ? -27.360 -8.266 35.707 1.00 94.81 192 ILE A CA 1
ATOM 1509 C C . ILE A 1 192 ? -28.849 -8.637 35.686 1.00 94.81 192 ILE A C 1
ATOM 1511 O O . ILE A 1 192 ? -29.441 -8.867 36.742 1.00 94.81 192 ILE A O 1
ATOM 1515 N N . GLY A 1 193 ? -29.449 -8.757 34.497 1.00 95.75 193 GLY A N 1
ATOM 1516 C CA . GLY A 1 193 ? -30.849 -9.161 34.344 1.00 95.75 193 GLY A CA 1
ATOM 1517 C C . GLY A 1 193 ? -31.143 -10.538 34.950 1.00 95.75 193 GLY A C 1
ATOM 1518 O O . GLY A 1 193 ? -32.126 -10.700 35.677 1.00 95.75 193 GLY A O 1
ATOM 1519 N N . MET A 1 194 ? -30.260 -11.515 34.725 1.00 96.31 194 MET A N 1
ATOM 1520 C CA . MET A 1 194 ? -30.386 -12.856 35.304 1.00 96.31 194 MET A CA 1
ATOM 1521 C C . MET A 1 194 ? -30.281 -12.849 36.829 1.00 96.31 194 MET A C 1
ATOM 1523 O O . MET A 1 194 ? -31.063 -13.523 37.502 1.00 96.31 194 MET A O 1
ATOM 1527 N N . LEU A 1 195 ? -29.371 -12.053 37.395 1.00 96.56 195 LEU A N 1
ATOM 1528 C CA . LEU A 1 195 ? -29.219 -11.938 38.843 1.00 96.56 195 LEU A CA 1
ATOM 1529 C C . LEU A 1 195 ? -30.492 -11.377 39.495 1.00 96.56 195 LEU A C 1
ATOM 1531 O O . LEU A 1 195 ? -30.974 -11.925 40.489 1.00 96.56 195 LEU A O 1
ATOM 1535 N N . ILE A 1 196 ? -31.078 -10.333 38.897 1.00 97.06 196 ILE A N 1
ATOM 1536 C CA . ILE A 1 196 ? -32.343 -9.742 39.354 1.00 97.06 196 ILE A CA 1
ATOM 1537 C C . ILE A 1 196 ? -33.464 -10.786 39.302 1.00 97.06 196 ILE A C 1
ATOM 1539 O O . ILE A 1 196 ? -34.167 -10.972 40.295 1.00 97.06 196 ILE A O 1
ATOM 1543 N N . ALA A 1 197 ? -33.594 -11.523 38.195 1.00 96.00 197 ALA A N 1
ATOM 1544 C CA . ALA A 1 197 ? -34.614 -12.559 38.046 1.00 96.00 197 ALA A CA 1
ATOM 1545 C C . ALA A 1 197 ? -34.491 -13.664 39.111 1.00 96.00 197 ALA A C 1
ATOM 1547 O O . ALA A 1 197 ? -35.492 -14.057 39.719 1.00 96.00 197 ALA A O 1
ATOM 1548 N N . VAL A 1 198 ? -33.269 -14.131 39.392 1.00 96.25 198 VAL A N 1
ATOM 1549 C CA . VAL A 1 198 ? -33.008 -15.137 40.434 1.00 96.25 198 VAL A CA 1
ATOM 1550 C C . VAL A 1 198 ? -33.382 -14.600 41.816 1.00 96.25 198 VAL A C 1
ATOM 1552 O O . VAL A 1 198 ? -34.079 -15.286 42.565 1.00 96.25 198 VAL A O 1
ATOM 1555 N N . ILE A 1 199 ? -32.982 -13.371 42.153 1.00 96.00 199 ILE A N 1
ATOM 1556 C CA . ILE A 1 199 ? -33.315 -12.747 43.441 1.00 96.00 199 ILE A CA 1
ATOM 1557 C C . ILE A 1 199 ? -34.834 -12.604 43.591 1.00 96.00 199 ILE A C 1
ATOM 1559 O O . ILE A 1 199 ? -35.386 -13.007 44.618 1.00 96.00 199 ILE A O 1
ATOM 1563 N N . SER A 1 200 ? -35.534 -12.105 42.570 1.00 94.56 200 SER A N 1
ATOM 1564 C CA . SER A 1 200 ? -36.996 -11.990 42.576 1.00 94.56 200 SER A CA 1
ATOM 1565 C C . SER A 1 200 ? -37.677 -13.347 42.774 1.00 94.56 200 SER A C 1
ATOM 1567 O O . SER A 1 200 ? -38.601 -13.461 43.583 1.00 94.56 200 SER A O 1
ATOM 1569 N N . LEU A 1 201 ? -37.191 -14.398 42.106 1.00 95.06 201 LEU A N 1
ATOM 1570 C CA . LEU A 1 201 ? -37.725 -15.754 42.238 1.00 95.06 201 LEU A CA 1
ATOM 1571 C C . LEU A 1 201 ? -37.483 -16.342 43.639 1.00 95.06 201 LEU A C 1
ATOM 1573 O O . LEU A 1 201 ? -38.368 -16.992 44.205 1.00 95.06 201 LEU A O 1
ATOM 1577 N N . LEU A 1 202 ? -36.314 -16.084 44.233 1.00 92.94 202 LEU A N 1
ATOM 1578 C CA . LEU A 1 202 ? -36.003 -16.475 45.609 1.00 92.94 202 LEU A CA 1
ATOM 1579 C C . LEU A 1 202 ? -36.901 -15.749 46.617 1.00 92.94 202 LEU A C 1
ATOM 1581 O O . LEU A 1 202 ? -37.454 -16.397 47.507 1.00 92.94 202 LEU A O 1
ATOM 1585 N N . VAL A 1 203 ? -37.107 -14.439 46.458 1.00 93.12 203 VAL A N 1
ATOM 1586 C CA . VAL A 1 203 ? -38.005 -13.649 47.315 1.00 93.12 203 VAL A CA 1
ATOM 1587 C C . VAL A 1 203 ? -39.446 -14.142 47.193 1.00 93.12 203 VAL A C 1
ATOM 1589 O O . VAL A 1 203 ? -40.104 -14.351 48.214 1.00 93.12 203 VAL A O 1
ATOM 1592 N N . TYR A 1 204 ? -39.927 -14.404 45.975 1.00 92.88 204 TYR A N 1
ATOM 1593 C CA . TYR A 1 204 ? -41.260 -14.964 45.745 1.00 92.88 204 TYR A CA 1
ATOM 1594 C C . TYR A 1 204 ? -41.430 -16.317 46.455 1.00 92.88 204 TYR A C 1
ATOM 1596 O O . TYR A 1 204 ? -42.364 -16.500 47.238 1.00 92.88 204 TYR A O 1
ATOM 1604 N N . ARG A 1 205 ? -40.474 -17.242 46.290 1.00 90.88 205 ARG A N 1
ATOM 1605 C CA . ARG A 1 205 ? -40.491 -18.548 46.973 1.00 90.88 205 ARG A CA 1
ATOM 1606 C C . ARG A 1 205 ? -40.436 -18.428 48.495 1.00 90.88 205 ARG A C 1
ATOM 1608 O O . ARG A 1 205 ? -41.111 -19.188 49.189 1.00 90.88 205 ARG A O 1
ATOM 1615 N N . GLN A 1 206 ? -39.657 -17.490 49.031 1.00 84.50 206 GLN A N 1
ATOM 1616 C CA . GLN A 1 206 ? -39.611 -17.236 50.472 1.00 84.50 206 GLN A CA 1
ATOM 1617 C C . GLN A 1 206 ? -40.946 -16.703 50.997 1.00 84.50 206 GLN A C 1
ATOM 1619 O O . GLN A 1 206 ? -41.380 -17.118 52.069 1.00 84.50 206 GLN A O 1
ATOM 1624 N N . ARG A 1 207 ? -41.612 -15.812 50.253 1.00 81.88 207 ARG A N 1
ATOM 1625 C CA . ARG A 1 207 ? -42.928 -15.279 50.627 1.00 81.88 207 ARG A CA 1
ATOM 1626 C C . ARG A 1 207 ? -43.991 -16.374 50.623 1.00 81.88 207 ARG A C 1
ATOM 1628 O O . ARG A 1 207 ? -44.684 -16.505 51.621 1.00 81.88 207 ARG A O 1
ATOM 1635 N N . VAL A 1 208 ? -44.040 -17.223 49.596 1.00 77.56 208 VAL A N 1
ATOM 1636 C CA . VAL A 1 208 ? -44.970 -18.367 49.547 1.00 77.56 208 VAL A CA 1
ATOM 1637 C C . VAL A 1 208 ? -44.718 -19.347 50.698 1.00 77.56 208 VAL A C 1
ATOM 1639 O O . VAL A 1 208 ? -45.662 -19.779 51.346 1.00 77.56 208 VAL A O 1
ATOM 1642 N N . ARG A 1 209 ? -43.455 -19.652 51.030 1.00 69.88 209 ARG A N 1
ATOM 1643 C CA . ARG A 1 209 ? -43.135 -20.510 52.187 1.00 69.88 209 ARG A CA 1
ATOM 1644 C C . ARG A 1 209 ? -43.527 -19.876 53.521 1.00 69.88 209 ARG A C 1
ATOM 1646 O O . ARG A 1 209 ? -44.006 -20.583 54.397 1.00 69.88 209 ARG A O 1
ATOM 1653 N N . LYS A 1 210 ? -43.346 -18.562 53.685 1.00 60.34 210 LYS A N 1
ATOM 1654 C CA . LYS A 1 210 ? -43.788 -17.848 54.894 1.00 60.34 210 LYS A CA 1
ATOM 1655 C C . LYS A 1 210 ? -45.316 -17.809 55.015 1.00 60.34 210 LYS A C 1
ATOM 1657 O O . LYS A 1 210 ? -45.814 -17.928 56.126 1.00 60.34 210 LYS A O 1
ATOM 1662 N N . VAL A 1 211 ? -46.041 -17.708 53.900 1.00 56.88 211 VAL A N 1
ATOM 1663 C CA . VAL A 1 211 ? -47.514 -17.753 53.871 1.00 56.88 211 VAL A CA 1
ATOM 1664 C C . VAL A 1 211 ? -48.033 -19.174 54.128 1.00 56.88 211 VAL A C 1
ATOM 1666 O O . VAL A 1 211 ? -48.911 -19.348 54.962 1.00 56.88 211 VAL A O 1
ATOM 1669 N N . ALA A 1 212 ? -47.413 -20.208 53.554 1.00 53.50 212 ALA A N 1
ATOM 1670 C CA . ALA A 1 212 ? -47.771 -21.606 53.821 1.00 53.50 212 ALA A CA 1
ATOM 1671 C C . ALA A 1 212 ? -47.523 -22.039 55.285 1.00 53.50 212 ALA A C 1
ATOM 1673 O O . ALA A 1 212 ? -48.215 -22.913 55.794 1.00 53.50 212 ALA A O 1
ATOM 1674 N N . VAL A 1 213 ? -46.560 -21.419 55.981 1.00 48.91 213 VAL A N 1
ATOM 1675 C CA . VAL A 1 213 ? -46.334 -21.622 57.429 1.00 48.91 213 VAL A CA 1
ATOM 1676 C C . VAL A 1 213 ? -47.395 -20.910 58.279 1.00 48.91 213 VAL A C 1
ATOM 1678 O O . VAL A 1 213 ? -47.667 -21.332 59.401 1.00 48.91 213 VAL A O 1
ATOM 1681 N N . GLN A 1 214 ? -48.027 -19.858 57.755 1.00 43.81 214 GLN A N 1
ATOM 1682 C CA . GLN A 1 214 ? -49.139 -19.179 58.423 1.00 43.81 214 GLN A CA 1
ATOM 1683 C C . GLN A 1 214 ? -50.496 -19.850 58.131 1.00 43.81 214 GLN A C 1
ATOM 1685 O O . GLN A 1 214 ? -51.413 -19.738 58.939 1.00 43.81 214 GLN A O 1
ATOM 1690 N N . GLU A 1 215 ? -50.601 -20.607 57.033 1.00 40.19 215 GLU A N 1
ATOM 1691 C CA . GLU A 1 215 ? -51.783 -21.389 56.635 1.00 40.19 215 GLU A CA 1
ATOM 1692 C C . GLU A 1 215 ? -51.784 -22.851 57.113 1.00 40.19 215 GLU A C 1
ATOM 1694 O O . GLU A 1 215 ? -52.641 -23.630 56.703 1.00 40.19 215 GLU A O 1
ATOM 1699 N N . SER A 1 216 ? -50.890 -23.251 58.020 1.00 41.44 216 SER A N 1
ATOM 1700 C CA . SER A 1 216 ? -51.100 -24.466 58.814 1.00 41.44 216 SER A CA 1
ATOM 1701 C C . SER A 1 216 ? -51.794 -24.103 60.134 1.00 41.44 216 SER A C 1
ATOM 1703 O O . SER A 1 216 ? -51.107 -23.993 61.157 1.00 41.44 216 SER A O 1
ATOM 1705 N N . PRO A 1 217 ? -53.131 -23.889 60.175 1.00 40.88 217 PRO A N 1
ATOM 1706 C CA . PRO A 1 217 ? -53.816 -23.858 61.446 1.00 40.88 217 PRO A CA 1
ATOM 1707 C C . PRO A 1 217 ? -53.677 -25.250 62.057 1.00 40.88 217 PRO A C 1
ATOM 1709 O O . PRO A 1 217 ? -53.693 -26.279 61.382 1.00 40.88 217 PRO A O 1
ATOM 1712 N N . VAL A 1 218 ? -53.501 -25.250 63.366 1.00 44.75 218 VAL A N 1
ATOM 1713 C CA . VAL A 1 218 ? -53.434 -26.411 64.240 1.00 44.75 218 VAL A CA 1
ATOM 1714 C C . VAL A 1 218 ? -54.594 -27.372 63.946 1.00 44.75 218 VAL A C 1
ATOM 1716 O O . VAL A 1 218 ? -55.667 -27.250 64.525 1.00 44.75 218 VAL A O 1
ATOM 1719 N N . VAL A 1 219 ? -54.384 -28.375 63.095 1.00 40.66 219 VAL A N 1
ATOM 1720 C CA . VAL A 1 219 ? -55.227 -29.573 63.072 1.00 40.66 219 VAL A CA 1
ATOM 1721 C C . VAL A 1 219 ? -54.433 -30.682 63.740 1.00 40.66 219 VAL A C 1
ATOM 1723 O O . VAL A 1 219 ? -53.754 -31.497 63.118 1.00 40.66 219 VAL A O 1
ATOM 1726 N N . ARG A 1 220 ? -54.522 -30.691 65.074 1.00 48.41 220 ARG A N 1
ATOM 1727 C CA . ARG A 1 220 ? -54.392 -31.917 65.859 1.00 48.41 220 ARG A CA 1
ATOM 1728 C C . ARG A 1 220 ? -55.425 -32.909 65.317 1.00 48.41 220 ARG A C 1
ATOM 1730 O O . ARG A 1 220 ? -56.591 -32.844 65.684 1.00 48.41 220 ARG A O 1
ATOM 1737 N N . MET A 1 221 ? -54.996 -33.851 64.488 1.00 37.75 221 MET A N 1
ATOM 1738 C CA . MET A 1 221 ? -55.716 -35.106 64.283 1.00 37.75 221 MET A CA 1
ATOM 1739 C C . MET A 1 221 ? -54.968 -36.205 65.035 1.00 37.75 221 MET A C 1
ATOM 1741 O O . MET A 1 221 ? -54.166 -36.949 64.480 1.00 37.75 221 MET A O 1
ATOM 1745 N N . SER A 1 222 ? -55.221 -36.299 66.341 1.00 40.56 222 SER A N 1
ATOM 1746 C CA . SER A 1 222 ? -55.008 -37.544 67.074 1.00 40.56 222 SER A CA 1
ATOM 1747 C C . SER A 1 222 ? -56.185 -38.463 66.756 1.00 40.56 222 SER A C 1
ATOM 1749 O O . SER A 1 222 ? -57.220 -38.410 67.419 1.00 40.56 222 SER A O 1
ATOM 1751 N N . MET A 1 223 ? -56.051 -39.276 65.708 1.00 36.94 223 MET A N 1
ATOM 1752 C CA . MET A 1 223 ? -57.016 -40.330 65.410 1.00 36.94 223 MET A CA 1
ATOM 1753 C C . MET A 1 223 ? -56.805 -41.470 66.411 1.00 36.94 223 MET A C 1
ATOM 1755 O O . MET A 1 223 ? -56.012 -42.384 66.199 1.00 36.94 223 MET A O 1
ATOM 1759 N N . TRP A 1 224 ? -57.483 -41.366 67.553 1.00 41.91 224 TRP A N 1
ATOM 1760 C CA . TRP A 1 224 ? -57.588 -42.434 68.538 1.00 41.91 224 TRP A CA 1
ATOM 1761 C C . TRP A 1 224 ? -58.550 -43.483 67.978 1.00 41.91 224 TRP A C 1
ATOM 1763 O O . TRP A 1 224 ? -59.766 -43.350 68.074 1.00 41.91 224 TRP A O 1
ATOM 1773 N N . LYS A 1 225 ? -58.004 -44.510 67.323 1.00 37.81 225 LYS A N 1
ATOM 1774 C CA . LYS A 1 225 ? -58.769 -45.690 66.921 1.00 37.81 225 LYS A CA 1
ATOM 1775 C C . LYS A 1 225 ? -58.619 -46.736 68.025 1.00 37.81 225 LYS A C 1
ATOM 1777 O O . LYS A 1 225 ? -57.580 -47.379 68.137 1.00 37.81 225 LYS A O 1
ATOM 1782 N N . GLN A 1 226 ? -59.632 -46.841 68.881 1.00 35.91 226 GLN A N 1
ATOM 1783 C CA . GLN A 1 226 ? -59.800 -47.962 69.804 1.00 35.91 226 GLN A CA 1
ATOM 1784 C C . GLN A 1 226 ? -60.217 -49.214 69.016 1.00 35.91 226 GLN A C 1
ATOM 1786 O O . GLN A 1 226 ? -61.114 -49.159 68.178 1.00 35.91 226 GLN A O 1
ATOM 1791 N N . GLY A 1 227 ? -59.563 -50.337 69.305 1.00 32.72 227 GLY A N 1
ATOM 1792 C CA . GLY A 1 227 ? -59.920 -51.690 68.875 1.00 32.72 227 GLY A CA 1
ATOM 1793 C C . GLY A 1 227 ? -58.987 -52.692 69.576 1.00 32.72 227 GLY A C 1
ATOM 1794 O O . GLY A 1 227 ? -57.786 -52.429 69.593 1.00 32.72 227 GLY A O 1
ATOM 1795 N N . PRO A 1 228 ? -59.484 -53.756 70.237 1.00 44.47 228 PRO A N 1
ATOM 1796 C CA . PRO A 1 228 ? -58.803 -54.346 71.390 1.00 44.47 228 PRO A CA 1
ATOM 1797 C C . PRO A 1 228 ? -57.991 -55.618 71.080 1.00 44.47 228 PRO A C 1
ATOM 1799 O O . PRO A 1 228 ? -58.165 -56.261 70.052 1.00 44.47 228 PRO A O 1
ATOM 1802 N N . THR A 1 229 ? -57.218 -56.018 72.096 1.00 34.28 229 THR A N 1
ATOM 1803 C CA . THR A 1 229 ? -56.688 -57.359 72.427 1.00 34.28 229 THR A CA 1
ATOM 1804 C C . THR A 1 229 ? -55.241 -57.717 72.055 1.00 34.28 229 THR A C 1
ATOM 1806 O O . THR A 1 229 ? -54.870 -57.865 70.902 1.00 34.28 229 THR A O 1
ATOM 1809 N N . SER A 1 230 ? -54.499 -57.955 73.146 1.00 40.59 230 SER A N 1
ATOM 1810 C CA . SER A 1 230 ? -53.565 -59.058 73.413 1.00 40.59 230 SER A CA 1
ATOM 1811 C C . SER A 1 230 ? -52.264 -59.173 72.612 1.00 40.59 230 SER A C 1
ATOM 1813 O O . SER A 1 230 ? -52.265 -59.378 71.406 1.00 40.59 230 SER A O 1
ATOM 1815 N N . GLY A 1 231 ? -51.139 -59.174 73.337 1.00 35.53 231 GLY A N 1
ATOM 1816 C CA . GLY A 1 231 ? -49.854 -59.632 72.805 1.00 35.53 231 GLY A CA 1
ATOM 1817 C C . GLY A 1 231 ? -48.645 -58.947 73.427 1.00 35.53 231 GLY A C 1
ATOM 1818 O O . GLY A 1 231 ? -48.071 -58.032 72.852 1.00 35.53 231 GLY A O 1
ATOM 1819 N N . MET A 1 232 ? -48.256 -59.402 74.613 1.00 38.03 232 MET A N 1
ATOM 1820 C CA . MET A 1 232 ? -46.988 -59.088 75.270 1.00 38.03 232 MET A CA 1
ATOM 1821 C C . MET A 1 232 ? -45.839 -59.696 74.452 1.00 38.03 232 MET A C 1
ATOM 1823 O O . MET A 1 232 ? -45.852 -60.906 74.328 1.00 38.03 232 MET A O 1
ATOM 1827 N N . TYR A 1 233 ? -44.869 -58.923 73.942 1.00 37.19 233 TYR A N 1
ATOM 1828 C CA . TYR A 1 233 ? -43.456 -59.333 73.828 1.00 37.19 233 TYR A CA 1
ATOM 1829 C C . TYR A 1 233 ? -42.517 -58.121 73.687 1.00 37.19 233 TYR A C 1
ATOM 1831 O O . TYR A 1 233 ? -42.800 -57.120 73.034 1.00 37.19 233 TYR A O 1
ATOM 1839 N N . VAL A 1 234 ? -41.393 -58.277 74.381 1.00 39.75 234 VAL A N 1
ATOM 1840 C CA . VAL A 1 234 ? -40.218 -57.426 74.584 1.00 39.75 234 VAL A CA 1
ATOM 1841 C C . VAL A 1 234 ? -39.544 -57.002 73.271 1.00 39.75 234 VAL A C 1
ATOM 1843 O O . VAL A 1 234 ? -39.365 -57.819 72.374 1.00 39.75 234 VAL A O 1
ATOM 1846 N N . GLY A 1 235 ? -39.075 -55.751 73.188 1.00 37.16 235 GLY A N 1
ATOM 1847 C CA . GLY A 1 235 ? -38.285 -55.284 72.044 1.00 37.16 235 GLY A CA 1
ATOM 1848 C C . GLY A 1 235 ? -37.696 -53.885 72.215 1.00 37.16 235 GLY A C 1
ATOM 1849 O O . GLY A 1 235 ? -38.222 -52.900 71.710 1.00 37.16 235 GLY A O 1
ATOM 1850 N N . VAL A 1 236 ? -36.585 -53.807 72.941 1.00 40.47 236 VAL A N 1
ATOM 1851 C CA . VAL A 1 236 ? -35.727 -52.628 73.116 1.00 40.47 236 VAL A CA 1
ATOM 1852 C C . VAL A 1 236 ? -35.130 -52.174 71.775 1.00 40.47 236 VAL A C 1
ATOM 1854 O O . VAL A 1 236 ? -34.390 -52.937 71.160 1.00 40.47 236 VAL A O 1
ATOM 1857 N N . ARG A 1 237 ? -35.331 -50.906 71.372 1.00 40.97 237 ARG A N 1
ATOM 1858 C CA . ARG A 1 237 ? -34.309 -50.130 70.627 1.00 40.97 237 ARG A CA 1
ATOM 1859 C C . ARG A 1 237 ? -34.540 -48.607 70.654 1.00 40.97 237 ARG A C 1
ATOM 1861 O O . ARG A 1 237 ? -35.189 -48.024 69.799 1.00 40.97 237 ARG A O 1
ATOM 1868 N N . SER A 1 238 ? -33.959 -48.001 71.687 1.00 38.31 238 SER A N 1
ATOM 1869 C CA . SER A 1 238 ? -33.206 -46.736 71.720 1.00 38.31 238 SER A CA 1
ATOM 1870 C C . SER A 1 238 ? -33.569 -45.571 70.774 1.00 38.31 238 SER A C 1
ATOM 1872 O O . SER A 1 238 ? -33.200 -45.534 69.603 1.00 38.31 238 SER A O 1
ATOM 1874 N N . ASN A 1 239 ? -34.177 -44.553 71.391 1.00 41.72 239 ASN A N 1
ATOM 1875 C CA . ASN A 1 239 ? -33.748 -43.148 71.464 1.00 41.72 239 ASN A CA 1
ATOM 1876 C C . ASN A 1 239 ? -33.256 -42.421 70.200 1.00 41.72 239 ASN A C 1
ATOM 1878 O O . ASN A 1 239 ? -32.069 -42.203 69.957 1.00 41.72 239 ASN A O 1
ATOM 1882 N N . ARG A 1 240 ? -34.252 -41.831 69.536 1.00 42.72 240 ARG A N 1
ATOM 1883 C CA . ARG A 1 240 ? -34.294 -40.435 69.068 1.00 42.72 240 ARG A CA 1
ATOM 1884 C C . ARG A 1 240 ? -33.357 -39.519 69.891 1.00 42.72 240 ARG A C 1
ATOM 1886 O O . ARG A 1 240 ? -33.641 -39.225 71.050 1.00 42.72 240 ARG A O 1
ATOM 1893 N N . ARG A 1 241 ? -32.264 -39.027 69.293 1.00 45.19 241 ARG A N 1
ATOM 1894 C CA . ARG A 1 241 ? -31.489 -37.900 69.845 1.00 45.19 241 ARG A CA 1
ATOM 1895 C C . ARG A 1 241 ? -32.326 -36.629 69.712 1.00 45.19 241 ARG A C 1
ATOM 1897 O O . ARG A 1 241 ? -32.285 -35.955 68.690 1.00 45.19 241 ARG A O 1
ATOM 1904 N N . VAL A 1 242 ? -33.115 -36.333 70.737 1.00 42.38 242 VAL A N 1
ATOM 1905 C CA . VAL A 1 242 ? -33.665 -34.997 70.968 1.00 42.38 242 VAL A CA 1
ATOM 1906 C C . VAL A 1 242 ? -32.693 -34.311 71.920 1.00 42.38 242 VAL A C 1
ATOM 1908 O O . VAL A 1 242 ? -32.766 -34.503 73.128 1.00 42.38 242 VAL A O 1
ATOM 1911 N N . SER A 1 243 ? -31.734 -33.560 71.381 1.00 47.78 243 SER A N 1
ATOM 1912 C CA . SER A 1 243 ? -31.007 -32.579 72.182 1.00 47.78 243 SER A CA 1
ATOM 1913 C C . SER A 1 243 ? -31.976 -31.437 72.480 1.00 47.78 243 SER A C 1
ATOM 1915 O O . SER A 1 243 ? -32.274 -30.628 71.600 1.00 47.78 243 SER A O 1
ATOM 1917 N N . SER A 1 244 ? -32.524 -31.402 73.693 1.00 52.41 244 SER A N 1
ATOM 1918 C CA . SER A 1 244 ? -33.193 -30.206 74.194 1.00 52.41 244 SER A CA 1
ATOM 1919 C C . SER A 1 244 ? -32.129 -29.148 74.529 1.00 52.41 244 SER A C 1
ATOM 1921 O O . SER A 1 244 ? -31.066 -29.492 75.052 1.00 52.41 244 SER A O 1
ATOM 1923 N N . PRO A 1 245 ? -32.358 -27.862 74.222 1.00 55.38 245 PRO A N 1
ATOM 1924 C CA . PRO A 1 245 ? -31.428 -26.811 74.603 1.00 55.38 245 PRO A CA 1
ATOM 1925 C C . PRO A 1 245 ? -31.558 -26.569 76.110 1.00 55.38 245 PRO A C 1
ATOM 1927 O O . PRO A 1 245 ? -32.618 -26.173 76.603 1.00 55.38 245 PRO A O 1
ATOM 1930 N N . VAL A 1 246 ? -30.485 -26.823 76.857 1.00 51.72 246 VAL A N 1
ATOM 1931 C CA . VAL A 1 246 ? -30.405 -26.455 78.275 1.00 51.72 246 VAL A CA 1
ATOM 1932 C C . VAL A 1 246 ? -30.307 -24.933 78.350 1.00 51.72 246 VAL A C 1
ATOM 1934 O O . VAL A 1 246 ? -29.407 -24.325 77.775 1.00 51.72 246 VAL A O 1
ATOM 1937 N N . LYS A 1 247 ? -31.263 -24.300 79.035 1.00 59.72 247 LYS A N 1
ATOM 1938 C CA . LYS A 1 247 ? -31.225 -22.858 79.309 1.00 59.72 247 LYS A CA 1
ATOM 1939 C C . LYS A 1 247 ? -29.994 -22.548 80.168 1.00 59.72 247 LYS A C 1
ATOM 1941 O O . LYS A 1 247 ? -29.762 -23.239 81.158 1.00 59.72 247 LYS A O 1
ATOM 1946 N N . ALA A 1 248 ? -29.251 -21.495 79.816 1.00 61.50 248 ALA A N 1
ATOM 1947 C CA . ALA A 1 248 ? -27.965 -21.124 80.425 1.00 61.50 248 ALA A CA 1
ATOM 1948 C C . ALA A 1 248 ? -27.980 -21.052 81.966 1.00 61.50 248 ALA A C 1
ATOM 1950 O O . ALA A 1 248 ? -26.980 -21.357 82.602 1.00 61.50 248 ALA A O 1
ATOM 1951 N N . ALA A 1 249 ? -29.132 -20.748 82.570 1.00 62.62 249 ALA A N 1
ATOM 1952 C CA . ALA A 1 249 ? -29.304 -20.693 84.022 1.00 62.62 249 ALA A CA 1
ATOM 1953 C C . ALA A 1 249 ? -29.152 -22.047 84.751 1.00 62.62 249 ALA A C 1
ATOM 1955 O O . ALA A 1 249 ? -28.989 -22.059 85.964 1.00 62.62 249 ALA A O 1
ATOM 1956 N N . HIS A 1 250 ? -29.207 -23.185 84.049 1.00 58.84 250 HIS A N 1
ATOM 1957 C CA . HIS A 1 250 ? -29.076 -24.515 84.664 1.00 58.84 250 HIS A CA 1
ATOM 1958 C C . HIS A 1 250 ? -27.740 -25.209 84.370 1.00 58.84 250 HIS A C 1
ATOM 1960 O O . HIS A 1 250 ? -27.520 -26.325 84.844 1.00 58.84 250 HIS A O 1
ATOM 1966 N N . PHE A 1 251 ? -26.838 -24.562 83.626 1.00 67.56 251 PHE A N 1
ATOM 1967 C CA . PHE A 1 251 ? -25.587 -25.170 83.169 1.00 67.56 251 PHE A CA 1
ATOM 1968 C C . PHE A 1 251 ? -24.640 -25.533 84.327 1.00 67.56 251 PHE A C 1
ATOM 1970 O O . PHE A 1 251 ? -24.118 -26.645 84.358 1.00 67.56 251 PHE A O 1
ATOM 1977 N N . GLU A 1 252 ? -24.498 -24.662 85.333 1.00 66.38 252 GLU A N 1
ATOM 1978 C CA . GLU A 1 252 ? -23.632 -24.920 86.497 1.00 66.38 252 GLU A CA 1
ATOM 1979 C C . GLU A 1 252 ? -24.066 -26.146 87.313 1.00 66.38 252 GLU A C 1
ATOM 1981 O O . GLU A 1 252 ? -23.227 -26.953 87.706 1.00 66.38 252 GLU A O 1
ATOM 1986 N N . SER A 1 253 ? -25.375 -26.353 87.503 1.00 66.50 253 SER A N 1
ATOM 1987 C CA . SER A 1 253 ? -25.892 -27.492 88.285 1.00 66.50 253 SER A CA 1
ATOM 1988 C C . SER A 1 253 ? -25.638 -28.859 87.636 1.00 66.50 253 SER A C 1
ATOM 1990 O O . SER A 1 253 ? -25.662 -29.889 88.309 1.00 66.50 253 SER A O 1
ATOM 1992 N N . HIS A 1 254 ? -25.407 -28.876 86.322 1.00 60.81 254 HIS A N 1
ATOM 1993 C CA . HIS A 1 254 ? -25.085 -30.091 85.583 1.00 60.81 254 HIS A CA 1
ATOM 1994 C C . HIS A 1 254 ? -23.582 -30.380 85.561 1.00 60.81 254 HIS A C 1
ATOM 1996 O O . HIS A 1 254 ? -23.200 -31.543 85.442 1.00 60.81 254 HIS A O 1
ATOM 2002 N N . LEU A 1 255 ? -22.740 -29.355 85.708 1.00 70.38 255 LEU A N 1
ATOM 2003 C CA . LEU A 1 255 ? -21.285 -29.484 85.659 1.00 70.38 255 LEU A CA 1
ATOM 2004 C C . LEU A 1 255 ? -20.723 -30.038 86.978 1.00 70.38 255 LEU A C 1
ATOM 2006 O O . LEU A 1 255 ? -19.831 -30.879 86.959 1.00 70.38 255 LEU A O 1
ATOM 2010 N N . THR A 1 256 ? -21.333 -29.692 88.115 1.00 65.44 256 THR A N 1
ATOM 2011 C CA . THR A 1 256 ? -20.957 -30.218 89.442 1.00 65.44 256 THR A CA 1
ATOM 2012 C C . THR A 1 256 ? -21.278 -31.700 89.651 1.00 65.44 256 THR A C 1
ATOM 2014 O O . THR A 1 256 ? -20.790 -32.297 90.601 1.00 65.44 256 THR A O 1
ATOM 2017 N N . LYS A 1 257 ? -22.076 -32.320 88.771 1.00 61.78 257 LYS A N 1
ATOM 2018 C CA . LYS A 1 257 ? -22.353 -33.769 88.793 1.00 61.78 257 LYS A CA 1
ATOM 2019 C C . LYS A 1 257 ? -21.334 -34.613 88.023 1.00 61.78 257 LYS A C 1
ATOM 2021 O O . LYS A 1 257 ? -21.458 -35.835 88.029 1.00 61.78 257 LYS A O 1
ATOM 2026 N N . LEU A 1 258 ? -20.395 -33.984 87.316 1.00 59.47 258 LEU A N 1
ATOM 2027 C CA . LEU A 1 258 ? -19.388 -34.664 86.491 1.00 59.47 258 LEU A CA 1
ATOM 2028 C C . LEU A 1 258 ? -17.980 -34.638 87.105 1.00 59.47 258 LEU A C 1
ATOM 2030 O O . LEU A 1 258 ? -17.036 -35.081 86.454 1.00 59.47 258 LEU A O 1
ATOM 2034 N N . GLN A 1 259 ? -17.849 -34.135 88.333 1.00 46.47 259 GLN A N 1
ATOM 2035 C CA . GLN A 1 259 ? -16.618 -34.108 89.120 1.00 46.47 259 GLN A CA 1
ATOM 2036 C C . GLN A 1 259 ? -16.753 -35.064 90.306 1.00 46.47 259 GLN A C 1
ATOM 2038 O O . GLN A 1 259 ? -15.743 -35.723 90.630 1.00 46.47 259 GLN A O 1
#